Protein 3N52 (pdb70)

B-factor: mean 26.71, std 9.43, range [11.24, 70.21]

Nearest PDB structures (foldseek):
  3n52-assembly1_A  TM=1.015E+00  e=1.460E-13  Mus musculus
  3n52-assembly1_B  TM=9.671E-01  e=5.332E-11  Mus musculus
  6wzk-assembly1_F  TM=9.617E-01  e=4.990E-09  Macaca fascicularis
  1qnk-assembly1_B  TM=8.611E-01  e=1.553E-09  Homo sapiens
  1tvx-assembly1_D  TM=9.486E-01  e=4.827E-08  Homo sapiens

Foldseek 3Di:
DAAADPAPDADQEDDLVFFPDKDWADADRHYPHIWIWTQGPVRDIHTHDCPRPRNVVSVVCVVVVDD/DDPVVQAPPAPDADLEDDLVQFPDWDWACDDPHGPHIWIWTQGPVGDTHTHHVPRVNNVVSVVCVVCVPPD/DPAADPDPDAALADPLVFFPDWDWAQDDPRYRGIWIWTQGPVRDIGTHDPPRPNVVVSVVCVVVPDD/DPDLQQAADPAPDADLDDDLVQFPDKDWACADNHHPHIWIWTQGPVGDIGTHDPPRVVNVVSVVVVVVPD

Structure (mmCIF, N/CA/C/O backbone):
data_3N52
#
_entry.id   3N52
#
_cell.length_a   41.755
_cell.length_b   59.446
_cell.length_c   99.354
_cell.angle_alpha   90.00
_cell.angle_beta   90.00
_cell.angle_gamma   90.00
#
_symmetry.space_group_name_H-M   'P 21 21 21'
#
loop_
_entity.id
_entity.type
_entity.pdbx_description
1 polymer 'C-X-C motif chemokine 2'
2 water water
#
loop_
_atom_site.group_PDB
_atom_site.id
_atom_site.type_symbol
_atom_site.label_atom_id
_atom_site.label_alt_id
_atom_site.label_comp_id
_atom_site.label_asym_id
_atom_site.label_entity_id
_atom_site.label_seq_id
_atom_site.pdbx_PDB_ins_code
_atom_site.Cartn_x
_atom_site.Cartn_y
_atom_site.Cartn_z
_atom_site.occupancy
_atom_site.B_iso_or_equiv
_atom_site.auth_seq_id
_atom_site.auth_comp_id
_atom_site.auth_asym_id
_atom_site.auth_atom_id
_atom_site.pdbx_PDB_model_num
ATOM 1 N N . SER A 1 5 ? 36.118 -1.462 11.652 1.00 38.23 5 SER A N 1
ATOM 2 C CA . SER A 1 5 ? 34.875 -2.113 11.146 1.00 36.48 5 SER A CA 1
ATOM 3 C C . SER A 1 5 ? 35.116 -2.711 9.787 1.00 37.36 5 SER A C 1
ATOM 4 O O . SER A 1 5 ? 35.754 -2.054 8.933 1.00 37.34 5 SER A O 1
ATOM 7 N N . GLU A 1 6 ? 34.447 -3.838 9.529 1.00 35.73 6 GLU A N 1
ATOM 8 C CA . GLU A 1 6 ? 34.446 -4.368 8.192 1.00 36.03 6 GLU A CA 1
ATOM 9 C C . GLU A 1 6 ? 33.077 -4.915 7.750 1.00 34.06 6 GLU A C 1
ATOM 10 O O . GLU A 1 6 ? 32.484 -5.711 8.447 1.00 35.00 6 GLU A O 1
ATOM 16 N N . LEU A 1 7 ? 32.542 -4.431 6.626 1.00 33.09 7 LEU A N 1
ATOM 17 C CA . LEU A 1 7 ? 31.277 -5.043 6.066 1.00 30.15 7 LEU A CA 1
ATOM 18 C C . LEU A 1 7 ? 31.690 -6.005 5.009 1.00 27.55 7 LEU A C 1
ATOM 19 O O . LEU A 1 7 ? 32.834 -5.985 4.587 1.00 27.93 7 LEU A O 1
ATOM 24 N N . ARG A 1 8 ? 30.772 -6.895 4.621 1.00 24.27 8 ARG A N 1
ATOM 25 C CA . ARG A 1 8 ? 31.029 -7.895 3.623 1.00 23.54 8 ARG A CA 1
ATOM 26 C C . ARG A 1 8 ? 29.815 -8.006 2.713 1.00 22.20 8 ARG A C 1
ATOM 27 O O . ARG A 1 8 ? 28.840 -7.277 2.865 1.00 23.72 8 ARG A O 1
ATOM 35 N N . CYS A 1 9 ? 29.946 -8.806 1.674 1.00 21.51 9 CYS A N 1
ATOM 36 C CA . CYS A 1 9 ? 28.826 -9.134 0.772 1.00 22.44 9 CYS A CA 1
ATOM 37 C C . CYS A 1 9 ? 27.667 -9.688 1.578 1.00 23.59 9 CYS A C 1
ATOM 38 O O . CYS A 1 9 ? 27.886 -10.588 2.403 1.00 23.37 9 CYS A O 1
ATOM 41 N N . GLN A 1 10 ? 26.455 -9.135 1.398 1.00 20.16 10 GLN A N 1
ATOM 42 C CA . GLN A 1 10 ? 25.365 -9.649 2.203 1.00 22.99 10 GLN A CA 1
ATOM 43 C C . GLN A 1 10 ? 24.514 -10.749 1.606 1.00 21.52 10 GLN A C 1
ATOM 44 O O . GLN A 1 10 ? 23.567 -11.223 2.294 1.00 22.47 10 GLN A O 1
ATOM 50 N N . CYS A 1 11 ? 24.870 -11.153 0.381 1.00 19.64 11 CYS A N 1
ATOM 51 C CA . CYS A 1 11 ? 24.129 -12.198 -0.330 1.00 21.71 11 CYS A CA 1
ATOM 52 C C . CYS A 1 11 ? 24.891 -13.476 -0.093 1.00 22.25 11 CYS A C 1
ATOM 53 O O . CYS A 1 11 ? 26.085 -13.524 -0.367 1.00 23.53 11 CYS A O 1
ATOM 56 N N . LEU A 1 12 ? 24.248 -14.437 0.507 1.00 24.01 12 LEU A N 1
ATOM 57 C CA . LEU A 1 12 ? 24.814 -15.875 0.451 1.00 23.72 12 LEU A CA 1
ATOM 58 C C . LEU A 1 12 ? 24.576 -16.516 -0.934 1.00 24.13 12 LEU A C 1
ATOM 59 O O . LEU A 1 12 ? 25.473 -17.100 -1.619 1.00 25.05 12 LEU A O 1
ATOM 64 N N . LYS A 1 13 ? 23.349 -16.358 -1.392 1.00 24.23 13 LYS A N 1
ATOM 65 C CA . LYS A 1 13 ? 22.885 -16.975 -2.685 1.00 25.47 13 LYS A CA 1
ATOM 66 C C . LYS A 1 13 ? 22.206 -15.946 -3.508 1.00 24.50 13 LYS A C 1
ATOM 67 O O . LYS A 1 13 ? 21.570 -15.077 -2.941 1.00 26.24 13 LYS A O 1
ATOM 73 N N . THR A 1 14 ? 22.279 -16.085 -4.830 1.00 24.00 14 THR A N 1
ATOM 74 C CA . THR A 1 14 ? 21.506 -15.202 -5.722 1.00 24.85 14 THR A CA 1
ATOM 75 C C . THR A 1 14 ? 20.446 -16.056 -6.473 1.00 27.73 14 THR A C 1
ATOM 76 O O . THR A 1 14 ? 20.646 -17.245 -6.848 1.00 26.65 14 THR A O 1
ATOM 80 N N . LEU A 1 15 ? 19.277 -15.456 -6.565 1.00 24.68 15 LEU A N 1
ATOM 81 C CA . LEU A 1 15 ? 18.161 -16.119 -7.204 1.00 24.47 15 LEU A CA 1
ATOM 82 C C . LEU A 1 15 ? 18.025 -15.679 -8.645 1.00 23.36 15 LEU A C 1
ATOM 83 O O . LEU A 1 15 ? 18.416 -14.550 -9.015 1.00 21.14 15 LEU A O 1
ATOM 88 N N . PRO A 1 16 ? 17.453 -16.582 -9.496 1.00 24.16 16 PRO A N 1
ATOM 89 C CA . PRO A 1 16 ? 17.294 -16.291 -10.909 1.00 24.56 16 PRO A CA 1
ATOM 90 C C . PRO A 1 16 ? 16.091 -15.348 -11.229 1.00 24.97 16 PRO A C 1
ATOM 91 O O . PRO A 1 16 ? 16.036 -14.769 -12.337 1.00 26.67 16 PRO A O 1
ATOM 95 N N . ARG A 1 17 ? 15.101 -15.211 -10.362 1.00 23.93 17 ARG A N 1
ATOM 96 C CA . ARG A 1 17 ? 13.915 -14.315 -10.704 1.00 25.49 17 ARG A CA 1
ATOM 97 C C . ARG A 1 17 ? 13.183 -13.988 -9.424 1.00 23.18 17 ARG A C 1
ATOM 98 O O . ARG A 1 17 ? 13.397 -14.654 -8.435 1.00 23.15 17 ARG A O 1
ATOM 106 N N . VAL A 1 18 ? 12.250 -13.017 -9.485 1.00 23.13 18 VAL A N 1
ATOM 107 C CA . VAL A 1 18 ? 11.140 -12.968 -8.577 1.00 21.85 18 VAL A CA 1
ATOM 108 C C . VAL A 1 18 ? 9.914 -12.555 -9.434 1.00 22.64 18 VAL A C 1
ATOM 109 O O . VAL A 1 18 ? 10.086 -12.169 -10.547 1.00 24.76 18 VAL A O 1
ATOM 113 N N . ASP A 1 19 ? 8.705 -12.550 -8.897 1.00 24.39 19 ASP A N 1
ATOM 114 C CA . ASP A 1 19 ? 7.598 -12.090 -9.755 1.00 25.27 19 ASP A CA 1
ATOM 115 C C . ASP A 1 19 ? 7.667 -10.533 -9.778 1.00 24.02 19 ASP A C 1
ATOM 116 O O . ASP A 1 19 ? 7.670 -9.894 -8.725 1.00 19.62 19 ASP A O 1
ATOM 121 N N . PHE A 1 20 ? 7.644 -9.922 -10.971 1.00 23.21 20 PHE A N 1
ATOM 122 C CA . PHE A 1 20 ? 7.606 -8.485 -11.097 1.00 23.33 20 PHE A CA 1
ATOM 123 C C . PHE A 1 20 ? 6.645 -7.772 -10.204 1.00 22.46 20 PHE A C 1
ATOM 124 O O . PHE A 1 20 ? 6.989 -6.769 -9.564 1.00 21.45 20 PHE A O 1
ATOM 132 N N . LYS A 1 21 ? 5.429 -8.290 -10.128 1.00 23.23 21 LYS A N 1
ATOM 133 C CA . LYS A 1 21 ? 4.372 -7.607 -9.493 1.00 23.07 21 LYS A CA 1
ATOM 134 C C . LYS A 1 21 ? 4.539 -7.555 -7.958 1.00 22.36 21 LYS A C 1
ATOM 135 O O . LYS A 1 21 ? 3.928 -6.663 -7.335 1.00 22.57 21 LYS A O 1
ATOM 141 N N . ASN A 1 22 ? 5.344 -8.469 -7.408 1.00 20.88 22 ASN A N 1
ATOM 142 C CA . ASN A 1 22 ? 5.631 -8.578 -5.986 1.00 22.72 22 ASN A CA 1
ATOM 143 C C . ASN A 1 22 ? 6.780 -7.699 -5.454 1.00 20.03 22 ASN A C 1
ATOM 144 O O . ASN A 1 22 ? 7.087 -7.732 -4.248 1.00 19.89 22 ASN A O 1
ATOM 149 N N . ILE A 1 23 ? 7.382 -6.903 -6.345 1.00 19.74 23 ILE A N 1
ATOM 150 C CA . ILE A 1 23 ? 8.618 -6.180 -5.891 1.00 17.03 23 ILE A CA 1
ATOM 151 C C . ILE A 1 23 ? 8.098 -4.912 -5.269 1.00 18.69 23 ILE A C 1
ATOM 152 O O . ILE A 1 23 ? 7.329 -4.214 -5.895 1.00 17.59 23 ILE A O 1
ATOM 157 N N . GLN A 1 24 ? 8.459 -4.636 -4.019 1.00 16.48 24 GLN A N 1
ATOM 158 C CA . GLN A 1 24 ? 8.183 -3.267 -3.445 1.00 17.16 24 GLN A CA 1
ATOM 159 C C . GLN A 1 24 ? 9.337 -2.320 -3.759 1.00 19.10 24 GLN A C 1
ATOM 160 O O . GLN A 1 24 ? 9.074 -1.187 -4.156 1.00 18.56 24 GLN A O 1
ATOM 166 N N . SER A 1 25 ? 10.595 -2.800 -3.697 1.00 17.80 25 SER A N 1
ATOM 167 C CA . SER A 1 25 ? 11.749 -1.957 -4.120 1.00 18.30 25 SER A CA 1
ATOM 168 C C . SER A 1 25 ? 12.960 -2.875 -4.330 1.00 18.66 25 SER A C 1
ATOM 169 O O . SER A 1 25 ? 12.976 -4.075 -3.917 1.00 18.57 25 SER A O 1
ATOM 172 N N . LEU A 1 26 ? 13.987 -2.331 -4.952 1.00 15.76 26 LEU A N 1
ATOM 173 C CA . LEU A 1 26 ? 15.180 -3.065 -5.185 1.00 18.64 26 LEU A CA 1
ATOM 174 C C . LEU A 1 26 ? 16.339 -2.158 -4.844 1.00 20.07 26 LEU A C 1
ATOM 175 O O . LEU A 1 26 ? 16.266 -0.915 -5.049 1.00 19.57 26 LEU A O 1
ATOM 180 N N . SER A 1 27 ? 17.380 -2.720 -4.236 1.00 18.69 27 SER A N 1
ATOM 181 C CA . SER A 1 27 ? 18.566 -1.884 -4.119 1.00 20.61 27 SER A CA 1
ATOM 182 C C . SER A 1 27 ? 19.684 -2.520 -4.942 1.00 21.46 27 SER A C 1
ATOM 183 O O . SER A 1 27 ? 19.797 -3.768 -5.033 1.00 21.79 27 SER A O 1
ATOM 186 N N . VAL A 1 28 ? 20.456 -1.689 -5.640 1.00 18.04 28 VAL A N 1
ATOM 187 C CA . VAL A 1 28 ? 21.473 -2.221 -6.519 1.00 19.52 28 VAL A CA 1
ATOM 188 C C . VAL A 1 28 ? 22.779 -1.570 -6.073 1.00 19.86 28 VAL A C 1
ATOM 189 O O . VAL A 1 28 ? 22.864 -0.355 -6.052 1.00 19.91 28 VAL A O 1
ATOM 193 N N . THR A 1 29 ? 23.806 -2.328 -5.709 1.00 19.29 29 THR A N 1
ATOM 194 C CA . THR A 1 29 ? 24.977 -1.724 -5.105 1.00 18.37 29 THR A CA 1
ATOM 195 C C . THR A 1 29 ? 26.131 -2.197 -5.954 1.00 20.17 29 THR A C 1
ATOM 196 O O . THR A 1 29 ? 26.437 -3.399 -5.986 1.00 20.50 29 THR A O 1
ATOM 200 N N . PRO A 1 30 ? 26.869 -1.283 -6.568 1.00 23.01 30 PRO A N 1
ATOM 201 C CA . PRO A 1 30 ? 28.021 -1.823 -7.341 1.00 23.73 30 PRO A CA 1
ATOM 202 C C . PRO A 1 30 ? 29.196 -2.287 -6.406 1.00 24.41 30 PRO A C 1
ATOM 203 O O . PRO A 1 30 ? 29.144 -2.037 -5.210 1.00 24.93 30 PRO A O 1
ATOM 207 N N . PRO A 1 31 ? 30.264 -2.940 -6.947 1.00 25.86 31 PRO A N 1
ATOM 208 C CA . PRO A 1 31 ? 31.445 -3.360 -6.130 1.00 25.54 31 PRO A CA 1
ATOM 209 C C . PRO A 1 31 ? 32.081 -2.183 -5.386 1.00 27.27 31 PRO A C 1
ATOM 210 O O . PRO A 1 31 ? 32.011 -1.047 -5.836 1.00 26.88 31 PRO A O 1
ATOM 214 N N . GLY A 1 32 ? 32.583 -2.409 -4.175 1.00 27.54 32 GLY A N 1
ATOM 215 C CA . GLY A 1 32 ? 33.197 -1.297 -3.492 1.00 30.04 32 GLY A CA 1
ATOM 216 C C . GLY A 1 32 ? 34.036 -1.861 -2.382 1.00 33.09 32 GLY A C 1
ATOM 217 O O . GLY A 1 32 ? 34.354 -3.038 -2.436 1.00 32.70 32 GLY A O 1
ATOM 218 N N . PRO A 1 33 ? 34.413 -1.006 -1.376 1.00 35.06 33 PRO A N 1
ATOM 219 C CA . PRO A 1 33 ? 35.227 -1.516 -0.249 1.00 36.68 33 PRO A CA 1
ATOM 220 C C . PRO A 1 33 ? 34.580 -2.792 0.438 1.00 36.62 33 PRO A C 1
ATOM 221 O O . PRO A 1 33 ? 35.291 -3.753 0.697 1.00 39.53 33 PRO A O 1
ATOM 225 N N . HIS A 1 34 ? 33.253 -2.816 0.620 1.00 35.78 34 HIS A N 1
ATOM 226 C CA . HIS A 1 34 ? 32.516 -3.993 1.204 1.00 33.24 34 HIS A CA 1
ATOM 227 C C . HIS A 1 34 ? 32.474 -5.289 0.378 1.00 32.73 34 HIS A C 1
ATOM 228 O O . HIS A 1 34 ? 32.441 -6.389 0.973 1.00 31.22 34 HIS A O 1
ATOM 230 N N . CYS A 1 35 ? 32.356 -5.212 -0.956 1.00 27.94 35 CYS A N 1
ATOM 231 C CA . CYS A 1 35 ? 31.996 -6.438 -1.678 1.00 27.30 35 CYS A CA 1
ATOM 232 C C . CYS A 1 35 ? 32.495 -6.349 -3.096 1.00 28.48 35 CYS A C 1
ATOM 233 O O . CYS A 1 35 ? 32.267 -5.296 -3.735 1.00 26.95 35 CYS A O 1
ATOM 236 N N . ALA A 1 36 ? 33.124 -7.420 -3.613 1.00 26.13 36 ALA A N 1
ATOM 237 C CA . ALA A 1 36 ? 33.633 -7.378 -4.993 1.00 26.82 36 ALA A CA 1
ATOM 238 C C . ALA A 1 36 ? 32.558 -7.532 -6.094 1.00 26.76 36 ALA A C 1
ATOM 239 O O . ALA A 1 36 ? 32.844 -7.391 -7.282 1.00 25.86 36 ALA A O 1
ATOM 241 N N . GLN A 1 37 ? 31.331 -7.858 -5.694 1.00 24.87 37 GLN A N 1
ATOM 242 C CA . GLN A 1 37 ? 30.320 -8.202 -6.662 1.00 25.01 37 GLN A CA 1
ATOM 243 C C . GLN A 1 37 ? 29.279 -7.085 -6.560 1.00 22.96 37 GLN A C 1
ATOM 244 O O . GLN A 1 37 ? 29.077 -6.530 -5.439 1.00 21.16 37 GLN A O 1
ATOM 250 N N . THR A 1 38 ? 28.600 -6.823 -7.669 1.00 19.62 38 THR A N 1
ATOM 251 C CA . THR A 1 38 ? 27.321 -6.062 -7.635 1.00 19.13 38 THR A CA 1
ATOM 252 C C . THR A 1 38 ? 26.306 -6.892 -6.873 1.00 19.76 38 THR A C 1
ATOM 253 O O . THR A 1 38 ? 26.145 -8.101 -7.117 1.00 19.19 38 THR A O 1
ATOM 257 N N . GLU A 1 39 ? 25.626 -6.263 -5.916 1.00 17.29 39 GLU A N 1
ATOM 258 C CA . GLU A 1 39 ? 24.552 -7.013 -5.255 1.00 18.29 39 GLU A CA 1
ATOM 259 C C . GLU A 1 39 ? 23.223 -6.371 -5.518 1.00 18.67 39 GLU A C 1
ATOM 260 O O . GLU A 1 39 ? 23.084 -5.114 -5.436 1.00 17.22 39 GLU A O 1
ATOM 266 N N . VAL A 1 40 ? 22.239 -7.221 -5.800 1.00 17.74 40 VAL A N 1
ATOM 267 C CA . VAL A 1 40 ? 20.889 -6.688 -6.087 1.00 15.81 40 VAL A CA 1
ATOM 268 C C . VAL A 1 40 ? 19.903 -7.351 -5.056 1.00 16.53 40 VAL A C 1
ATOM 269 O O . VAL A 1 40 ? 19.786 -8.608 -4.987 1.00 16.53 40 VAL A O 1
ATOM 273 N N . ILE A 1 41 ? 19.312 -6.506 -4.210 1.00 15.53 41 ILE A N 1
ATOM 274 C CA . ILE A 1 41 ? 18.452 -7.047 -3.182 1.00 18.11 41 ILE A CA 1
ATOM 275 C C . ILE A 1 41 ? 17.029 -6.600 -3.380 1.00 19.23 41 ILE A C 1
ATOM 276 O O . ILE A 1 41 ? 16.786 -5.402 -3.364 1.00 20.14 41 ILE A O 1
ATOM 281 N N . ALA A 1 42 ? 16.102 -7.554 -3.600 1.00 17.49 42 ALA A N 1
ATOM 282 C CA . ALA A 1 42 ? 14.718 -7.233 -3.881 1.00 16.27 42 ALA A CA 1
ATOM 283 C C . ALA A 1 42 ? 13.972 -7.277 -2.528 1.00 19.11 42 ALA A C 1
ATOM 284 O O . ALA A 1 42 ? 14.081 -8.247 -1.806 1.00 19.08 42 ALA A O 1
ATOM 286 N N . THR A 1 43 ? 13.254 -6.211 -2.143 1.00 19.46 43 THR A N 1
ATOM 287 C CA . THR A 1 43 ? 12.362 -6.338 -0.983 1.00 18.81 43 THR A CA 1
ATOM 288 C C . THR A 1 43 ? 10.966 -6.538 -1.574 1.00 16.72 43 THR A C 1
ATOM 289 O O . THR A 1 43 ? 10.528 -5.797 -2.487 1.00 17.41 43 THR A O 1
ATOM 293 N N . LEU A 1 44 ? 10.316 -7.612 -1.156 1.00 18.02 44 LEU A N 1
ATOM 294 C CA . LEU A 1 44 ? 9.012 -7.942 -1.788 1.00 16.59 44 LEU A CA 1
ATOM 295 C C . LEU A 1 44 ? 7.931 -7.427 -0.939 1.00 18.51 44 LEU A C 1
ATOM 296 O O . LEU A 1 44 ? 8.211 -7.081 0.229 1.00 18.35 44 LEU A O 1
ATOM 301 N N . LYS A 1 45 ? 6.705 -7.395 -1.483 1.00 20.82 45 LYS A N 1
ATOM 302 C CA . LYS A 1 45 ? 5.520 -6.857 -0.761 1.00 23.29 45 LYS A CA 1
ATOM 303 C C . LYS A 1 45 ? 5.154 -7.586 0.542 1.00 23.58 45 LYS A C 1
ATOM 304 O O . LYS A 1 45 ? 4.465 -7.029 1.372 1.00 25.53 45 LYS A O 1
ATOM 310 N N . GLY A 1 46 ? 5.637 -8.779 0.764 1.00 24.59 46 GLY A N 1
ATOM 311 C CA . GLY A 1 46 ? 5.428 -9.365 2.061 1.00 22.97 46 GLY A CA 1
ATOM 312 C C . GLY A 1 46 ? 6.572 -9.120 3.028 1.00 24.20 46 GLY A C 1
ATOM 313 O O . GLY A 1 46 ? 6.742 -9.836 4.015 1.00 24.40 46 GLY A O 1
ATOM 314 N N . GLY A 1 47 ? 7.404 -8.148 2.734 1.00 21.79 47 GLY A N 1
ATOM 315 C CA . GLY A 1 47 ? 8.571 -7.975 3.594 1.00 23.33 47 GLY A CA 1
ATOM 316 C C . GLY A 1 47 ? 9.804 -8.810 3.301 1.00 23.51 47 GLY A C 1
ATOM 317 O O . GLY A 1 47 ? 10.821 -8.578 3.921 1.00 24.83 47 GLY A O 1
ATOM 318 N N . GLN A 1 48 ? 9.735 -9.791 2.401 1.00 23.18 48 GLN A N 1
ATOM 319 C CA . GLN A 1 48 ? 10.885 -10.723 2.186 1.00 22.64 48 GLN A CA 1
ATOM 320 C C . GLN A 1 48 ? 11.990 -9.923 1.586 1.00 22.66 48 GLN A C 1
ATOM 321 O O . GLN A 1 48 ? 11.759 -9.062 0.771 1.00 20.71 48 GLN A O 1
ATOM 327 N N . LYS A 1 49 ? 13.203 -10.260 1.939 1.00 21.51 49 LYS A N 1
ATOM 328 C CA . LYS A 1 49 ? 14.340 -9.741 1.173 1.00 23.44 49 LYS A CA 1
ATOM 329 C C . LYS A 1 49 ? 15.049 -10.876 0.450 1.00 24.04 49 LYS A C 1
ATOM 330 O O . LYS A 1 49 ? 15.358 -11.902 1.046 1.00 23.49 49 LYS A O 1
ATOM 336 N N . VAL A 1 50 ? 15.263 -10.715 -0.842 1.00 22.39 50 VAL A N 1
ATOM 337 C CA . VAL A 1 50 ? 15.814 -11.795 -1.685 1.00 24.02 50 VAL A CA 1
ATOM 338 C C . VAL A 1 50 ? 17.051 -11.226 -2.473 1.00 24.58 50 VAL A C 1
ATOM 339 O O . VAL A 1 50 ? 16.870 -10.191 -3.122 1.00 24.13 50 VAL A O 1
ATOM 343 N N . CYS A 1 51 ? 18.191 -11.908 -2.556 1.00 22.58 51 CYS A N 1
ATOM 344 C CA . CYS A 1 51 ? 19.284 -11.478 -3.467 1.00 20.98 51 CYS A CA 1
ATOM 345 C C . CYS A 1 51 ? 19.108 -12.033 -4.900 1.00 19.51 51 CYS A C 1
ATOM 346 O O . CYS A 1 51 ? 18.839 -13.180 -5.015 1.00 19.61 51 CYS A O 1
ATOM 349 N N . LEU A 1 52 ? 19.178 -11.161 -5.919 1.00 18.21 52 LEU A N 1
ATOM 350 C CA . LEU A 1 52 ? 18.955 -11.552 -7.309 1.00 18.42 52 LEU A CA 1
ATOM 351 C C . LEU A 1 52 ? 20.295 -11.601 -8.058 1.00 18.95 52 LEU A C 1
ATOM 352 O O . LEU A 1 52 ? 21.178 -10.777 -7.805 1.00 18.28 52 LEU A O 1
ATOM 357 N N . ASP A 1 53 ? 20.445 -12.486 -9.030 1.00 18.48 53 ASP A N 1
ATOM 358 C CA . ASP A 1 53 ? 21.633 -12.518 -9.794 1.00 19.04 53 ASP A CA 1
ATOM 359 C C . ASP A 1 53 ? 21.693 -11.405 -10.804 1.00 18.30 53 ASP A C 1
ATOM 360 O O . ASP A 1 53 ? 20.866 -11.365 -11.709 1.00 18.70 53 ASP A O 1
ATOM 365 N N . PRO A 1 54 ? 22.669 -10.471 -10.655 1.00 18.94 54 PRO A N 1
ATOM 366 C CA . PRO A 1 54 ? 22.534 -9.263 -11.445 1.00 19.20 54 PRO A CA 1
ATOM 367 C C . PRO A 1 54 ? 22.805 -9.551 -12.946 1.00 21.29 54 PRO A C 1
ATOM 368 O O . PRO A 1 54 ? 22.477 -8.709 -13.787 1.00 21.68 54 PRO A O 1
ATOM 372 N N . GLU A 1 55 ? 23.480 -10.675 -13.223 1.00 22.59 55 GLU A N 1
ATOM 373 C CA . GLU A 1 55 ? 23.830 -11.066 -14.605 1.00 24.50 55 GLU A CA 1
ATOM 374 C C . GLU A 1 55 ? 22.751 -11.886 -15.262 1.00 26.56 55 GLU A C 1
ATOM 375 O O . GLU A 1 55 ? 22.817 -12.108 -16.498 1.00 28.26 55 GLU A O 1
ATOM 381 N N . ALA A 1 56 ? 21.756 -12.338 -14.498 1.00 25.00 56 ALA A N 1
ATOM 382 C CA . ALA A 1 56 ? 20.679 -13.171 -15.115 1.00 25.29 56 ALA A CA 1
ATOM 383 C C . ALA A 1 56 ? 19.826 -12.325 -16.090 1.00 25.27 56 ALA A C 1
ATOM 384 O O . ALA A 1 56 ? 19.341 -11.245 -15.733 1.00 23.68 56 ALA A O 1
ATOM 386 N N . PRO A 1 57 ? 19.635 -12.811 -17.349 1.00 25.47 57 PRO A N 1
ATOM 387 C CA . PRO A 1 57 ? 18.858 -12.009 -18.267 1.00 24.57 57 PRO A CA 1
ATOM 388 C C . PRO A 1 57 ? 17.455 -11.726 -17.687 1.00 23.09 57 PRO A C 1
ATOM 389 O O . PRO A 1 57 ? 16.977 -10.631 -17.877 1.00 25.71 57 PRO A O 1
ATOM 393 N N . LEU A 1 58 ? 16.795 -12.685 -17.058 1.00 23.41 58 LEU A N 1
ATOM 394 C CA . LEU A 1 58 ? 15.443 -12.367 -16.481 1.00 24.55 58 LEU A CA 1
ATOM 395 C C . LEU A 1 58 ? 15.498 -11.262 -15.392 1.00 22.90 58 LEU A C 1
ATOM 396 O O . LEU A 1 58 ? 14.633 -10.389 -15.270 1.00 22.64 58 LEU A O 1
ATOM 401 N N . VAL A 1 59 ? 16.518 -11.309 -14.575 1.00 21.54 59 VAL A N 1
ATOM 402 C CA . VAL A 1 59 ? 16.637 -10.249 -13.542 1.00 18.50 59 VAL A CA 1
ATOM 403 C C . VAL A 1 59 ? 16.886 -8.909 -14.219 1.00 18.89 59 VAL A C 1
ATOM 404 O O . VAL A 1 59 ? 16.231 -7.931 -13.895 1.00 17.81 59 VAL A O 1
ATOM 408 N N . GLN A 1 60 ? 17.798 -8.827 -15.181 1.00 17.88 60 GLN A N 1
ATOM 409 C CA . GLN A 1 60 ? 17.956 -7.541 -15.910 1.00 21.07 60 GLN A CA 1
ATOM 410 C C . GLN A 1 60 ? 16.661 -7.072 -16.625 1.00 20.92 60 GLN A C 1
ATOM 411 O O . GLN A 1 60 ? 16.377 -5.865 -16.698 1.00 20.90 60 GLN A O 1
ATOM 417 N N . LYS A 1 61 ? 15.908 -8.023 -17.147 1.00 21.87 61 LYS A N 1
ATOM 418 C CA . LYS A 1 61 ? 14.634 -7.709 -17.790 1.00 22.12 61 LYS A CA 1
ATOM 419 C C . LYS A 1 61 ? 13.628 -7.146 -16.776 1.00 20.81 61 LYS A C 1
ATOM 420 O O . LYS A 1 61 ? 12.922 -6.165 -17.022 1.00 19.99 61 LYS A O 1
ATOM 426 N N . ILE A 1 62 ? 13.593 -7.750 -15.598 1.00 20.18 62 ILE A N 1
ATOM 427 C CA . ILE A 1 62 ? 12.668 -7.260 -14.567 1.00 20.30 62 ILE A CA 1
ATOM 428 C C . ILE A 1 62 ? 12.983 -5.800 -14.207 1.00 18.91 62 ILE A C 1
ATOM 429 O O . ILE A 1 62 ? 12.058 -4.936 -14.000 1.00 16.65 62 ILE A O 1
ATOM 434 N N . ILE A 1 63 ? 14.274 -5.544 -14.004 1.00 18.83 63 ILE A N 1
ATOM 435 C CA . ILE A 1 63 ? 14.761 -4.250 -13.682 1.00 18.47 63 ILE A CA 1
ATOM 436 C C . ILE A 1 63 ? 14.351 -3.250 -14.736 1.00 17.32 63 ILE A C 1
ATOM 437 O O . ILE A 1 63 ? 13.862 -2.155 -14.423 1.00 16.01 63 ILE A O 1
ATOM 442 N N . GLN A 1 64 ? 14.539 -3.646 -15.991 1.00 17.13 64 GLN A N 1
ATOM 443 C CA . GLN A 1 64 ? 14.136 -2.780 -17.084 1.00 19.47 64 GLN A CA 1
ATOM 444 C C . GLN A 1 64 ? 12.589 -2.493 -17.083 1.00 15.25 64 GLN A C 1
ATOM 445 O O . GLN A 1 64 ? 12.175 -1.397 -17.360 1.00 17.75 64 GLN A O 1
ATOM 451 N N . LYS A 1 65 ? 11.816 -3.485 -16.764 1.00 19.02 65 LYS A N 1
ATOM 452 C CA . LYS A 1 65 ? 10.349 -3.351 -16.765 1.00 18.80 65 LYS A CA 1
ATOM 453 C C . LYS A 1 65 ? 9.974 -2.350 -15.630 1.00 19.82 65 LYS A C 1
ATOM 454 O O . LYS A 1 65 ? 9.149 -1.482 -15.813 1.00 17.95 65 LYS A O 1
ATOM 460 N N . ILE A 1 66 ? 10.637 -2.477 -14.483 1.00 19.54 66 ILE A N 1
ATOM 461 C CA . ILE A 1 66 ? 10.513 -1.410 -13.449 1.00 19.58 66 ILE A CA 1
ATOM 462 C C . ILE A 1 66 ? 10.900 -0.020 -13.896 1.00 19.09 66 ILE A C 1
ATOM 463 O O . ILE A 1 66 ? 10.114 0.930 -13.730 1.00 20.41 66 ILE A O 1
ATOM 468 N N . LEU A 1 67 ? 12.104 0.148 -14.485 1.00 18.83 67 LEU A N 1
ATOM 469 C CA . LEU A 1 67 ? 12.541 1.479 -14.945 1.00 17.31 67 LEU A CA 1
ATOM 470 C C . LEU A 1 67 ? 11.525 2.074 -15.917 1.00 19.11 67 LEU A C 1
ATOM 471 O O . LEU A 1 67 ? 11.308 3.308 -15.939 1.00 19.09 67 LEU A O 1
ATOM 476 N N . ASN A 1 68 ? 10.929 1.210 -16.720 1.00 18.24 68 ASN A N 1
ATOM 477 C CA . ASN A 1 68 ? 9.970 1.672 -17.752 1.00 18.99 68 ASN A CA 1
ATOM 478 C C . ASN A 1 68 ? 8.475 1.777 -17.315 1.00 20.13 68 ASN A C 1
ATOM 479 O O . ASN A 1 68 ? 7.598 2.172 -18.149 1.00 22.67 68 ASN A O 1
ATOM 484 N N . LYS A 1 69 ? 8.162 1.485 -16.070 1.00 20.93 69 LYS A N 1
ATOM 485 C CA . LYS A 1 69 ? 6.776 1.213 -15.625 1.00 23.93 69 LYS A CA 1
ATOM 486 C C . LYS A 1 69 ? 5.986 2.521 -15.389 1.00 26.23 69 LYS A C 1
ATOM 487 O O . LYS A 1 69 ? 4.766 2.484 -15.266 1.00 23.85 69 LYS A O 1
ATOM 493 N N . GLY A 1 70 ? 6.687 3.652 -15.349 1.00 28.02 70 GLY A N 1
ATOM 494 C CA . GLY A 1 70 ? 6.072 4.892 -14.915 1.00 30.48 70 GLY A CA 1
ATOM 495 C C . GLY A 1 70 ? 5.161 5.375 -16.014 1.00 33.03 70 GLY A C 1
ATOM 496 O O . GLY A 1 70 ? 5.329 5.004 -17.214 1.00 30.12 70 GLY A O 1
ATOM 497 N N . LYS A 1 71 ? 4.166 6.176 -15.603 1.00 35.38 71 LYS A N 1
ATOM 498 C CA . LYS A 1 71 ? 3.250 6.796 -16.593 1.00 37.67 71 LYS A CA 1
ATOM 499 C C . LYS A 1 71 ? 3.479 8.321 -16.541 1.00 39.12 71 LYS A C 1
ATOM 500 O O . LYS A 1 71 ? 4.341 8.806 -15.743 1.00 40.80 71 LYS A O 1
ATOM 502 N N . VAL B 1 2 ? 1.737 5.359 6.654 1.00 43.62 2 VAL B N 1
ATOM 503 C CA . VAL B 1 2 ? 2.436 5.921 7.840 1.00 43.18 2 VAL B CA 1
ATOM 504 C C . VAL B 1 2 ? 3.665 6.801 7.458 1.00 42.85 2 VAL B C 1
ATOM 505 O O . VAL B 1 2 ? 3.600 8.027 7.600 1.00 44.77 2 VAL B O 1
ATOM 507 N N . VAL B 1 3 ? 4.745 6.205 6.950 1.00 41.34 3 VAL B N 1
ATOM 508 C CA . VAL B 1 3 ? 5.976 6.964 6.634 1.00 40.50 3 VAL B CA 1
ATOM 509 C C . VAL B 1 3 ? 5.881 7.879 5.362 1.00 38.52 3 VAL B C 1
ATOM 510 O O . VAL B 1 3 ? 5.185 7.547 4.360 1.00 37.66 3 VAL B O 1
ATOM 514 N N . ALA B 1 4 ? 6.661 8.972 5.373 1.00 37.02 4 ALA B N 1
ATOM 515 C CA . ALA B 1 4 ? 6.675 9.954 4.278 1.00 35.93 4 ALA B CA 1
ATOM 516 C C . ALA B 1 4 ? 6.944 9.336 2.911 1.00 37.50 4 ALA B C 1
ATOM 517 O O . ALA B 1 4 ? 6.341 9.753 1.917 1.00 36.65 4 ALA B O 1
ATOM 519 N N . SER B 1 5 ? 7.855 8.350 2.848 1.00 35.78 5 SER B N 1
ATOM 520 C CA . SER B 1 5 ? 8.261 7.792 1.549 1.00 37.78 5 SER B CA 1
ATOM 521 C C . SER B 1 5 ? 7.173 6.945 0.908 1.00 38.23 5 SER B C 1
ATOM 522 O O . SER B 1 5 ? 7.218 6.699 -0.278 1.00 38.18 5 SER B O 1
ATOM 525 N N . GLU B 1 6 ? 6.192 6.490 1.682 1.00 37.93 6 GLU B N 1
ATOM 526 C CA . GLU B 1 6 ? 5.090 5.745 1.098 1.00 38.76 6 GLU B CA 1
ATOM 527 C C . GLU B 1 6 ? 3.841 6.624 0.903 1.00 38.51 6 GLU B C 1
ATOM 528 O O . GLU B 1 6 ? 2.735 6.142 0.489 1.00 38.91 6 GLU B O 1
ATOM 534 N N . LEU B 1 7 ? 3.995 7.924 1.164 1.00 35.79 7 LEU B N 1
ATOM 535 C CA . LEU B 1 7 ? 2.831 8.820 1.049 1.00 34.11 7 LEU B CA 1
ATOM 536 C C . LEU B 1 7 ? 2.973 9.829 -0.077 1.00 33.70 7 LEU B C 1
ATOM 537 O O . LEU B 1 7 ? 1.979 10.524 -0.408 1.00 32.31 7 LEU B O 1
ATOM 542 N N . ARG B 1 8 ? 4.211 9.942 -0.608 1.00 29.04 8 ARG B N 1
ATOM 543 C CA . ARG B 1 8 ? 4.493 10.832 -1.680 1.00 29.24 8 ARG B CA 1
ATOM 544 C C . ARG B 1 8 ? 5.813 10.308 -2.360 1.00 29.42 8 ARG B C 1
ATOM 545 O O . ARG B 1 8 ? 6.594 9.509 -1.750 1.00 27.88 8 ARG B O 1
ATOM 553 N N . CYS B 1 9 ? 6.028 10.736 -3.599 1.00 28.12 9 CYS B N 1
ATOM 554 C CA . CYS B 1 9 ? 7.316 10.573 -4.251 1.00 27.95 9 CYS B CA 1
ATOM 555 C C . CYS B 1 9 ? 8.436 11.088 -3.307 1.00 28.38 9 CYS B C 1
ATOM 556 O O . CYS B 1 9 ? 8.191 11.950 -2.435 1.00 25.57 9 CYS B O 1
ATOM 559 N N . GLN B 1 10 ? 9.639 10.534 -3.421 1.00 25.44 10 GLN B N 1
ATOM 560 C CA . GLN B 1 10 ? 10.748 10.935 -2.547 1.00 24.61 10 GLN B CA 1
ATOM 561 C C . GLN B 1 10 ? 11.594 12.007 -3.302 1.00 23.31 10 GLN B C 1
ATOM 562 O O . GLN B 1 10 ? 12.359 12.849 -2.653 1.00 21.48 10 GLN B O 1
ATOM 568 N N . CYS B 1 11 ? 11.442 12.058 -4.631 1.00 22.05 11 CYS B N 1
ATOM 569 C CA . CYS B 1 11 ? 12.226 12.950 -5.512 1.00 21.24 11 CYS B CA 1
ATOM 570 C C . CYS B 1 11 ? 11.707 14.372 -5.711 1.00 24.79 11 CYS B C 1
ATOM 571 O O . CYS B 1 11 ? 10.576 14.533 -6.083 1.00 26.11 11 CYS B O 1
ATOM 574 N N . LEU B 1 12 ? 12.523 15.396 -5.490 1.00 24.22 12 LEU B N 1
ATOM 575 C CA . LEU B 1 12 ? 12.090 16.775 -5.818 1.00 24.97 12 LEU B CA 1
ATOM 576 C C . LEU B 1 12 ? 12.373 17.140 -7.263 1.00 24.77 12 LEU B C 1
ATOM 577 O O . LEU B 1 12 ? 11.791 18.116 -7.802 1.00 25.98 12 LEU B O 1
ATOM 582 N N . LYS B 1 13 ? 13.230 16.347 -7.929 1.00 21.89 13 LYS B N 1
ATOM 583 C CA . LYS B 1 13 ? 13.439 16.477 -9.361 1.00 22.39 13 LYS B CA 1
ATOM 584 C C . LYS B 1 13 ? 14.335 15.333 -9.785 1.00 23.10 13 LYS B C 1
ATOM 585 O O . LYS B 1 13 ? 14.847 14.577 -8.898 1.00 20.35 13 LYS B O 1
ATOM 591 N N . THR B 1 14 ? 14.510 15.159 -11.081 1.00 19.80 14 THR B N 1
ATOM 592 C CA . THR B 1 14 ? 15.410 14.047 -11.535 1.00 21.61 14 THR B CA 1
ATOM 593 C C . THR B 1 14 ? 16.587 14.601 -12.329 1.00 21.59 14 THR B C 1
ATOM 594 O O . THR B 1 14 ? 16.537 15.700 -12.855 1.00 21.81 14 THR B O 1
ATOM 598 N N . LEU B 1 15 ? 17.686 13.868 -12.303 1.00 18.35 15 LEU B N 1
ATOM 599 C CA . LEU B 1 15 ? 18.801 14.153 -13.200 1.00 19.30 15 LEU B CA 1
ATOM 600 C C . LEU B 1 15 ? 18.860 13.186 -14.421 1.00 18.16 15 LEU B C 1
ATOM 601 O O . LEU B 1 15 ? 18.635 11.978 -14.281 1.00 18.87 15 LEU B O 1
ATOM 606 N N . PRO B 1 16 ? 19.341 13.715 -15.563 1.00 19.62 16 PRO B N 1
ATOM 607 C CA . PRO B 1 16 ? 19.535 12.984 -16.836 1.00 21.98 16 PRO B CA 1
ATOM 608 C C . PRO B 1 16 ? 20.711 12.031 -16.874 1.00 21.90 16 PRO B C 1
ATOM 609 O O . PRO B 1 16 ? 20.710 11.086 -17.693 1.00 21.18 16 PRO B O 1
ATOM 613 N N . ARG B 1 17 ? 21.696 12.296 -16.020 1.00 22.57 17 ARG B N 1
ATOM 614 C CA . ARG B 1 17 ? 22.789 11.331 -15.783 1.00 26.14 17 ARG B CA 1
ATOM 615 C C . ARG B 1 17 ? 23.599 11.638 -14.528 1.00 24.05 17 ARG B C 1
ATOM 616 O O . ARG B 1 17 ? 23.337 12.622 -13.827 1.00 24.54 17 ARG B O 1
ATOM 624 N N . VAL B 1 18 ? 24.618 10.829 -14.240 1.00 23.92 18 VAL B N 1
ATOM 625 C CA . VAL B 1 18 ? 25.528 11.149 -13.129 1.00 24.09 18 VAL B CA 1
ATOM 626 C C . VAL B 1 18 ? 26.805 10.409 -13.535 1.00 22.53 18 VAL B C 1
ATOM 627 O O . VAL B 1 18 ? 26.734 9.493 -14.370 1.00 20.35 18 VAL B O 1
ATOM 631 N N . ASP B 1 19 ? 27.930 10.804 -12.986 1.00 21.47 19 ASP B N 1
ATOM 632 C CA . ASP B 1 19 ? 29.165 10.040 -13.154 1.00 20.94 19 ASP B CA 1
ATOM 633 C C . ASP B 1 19 ? 28.963 8.667 -12.500 1.00 20.54 19 ASP B C 1
ATOM 634 O O . ASP B 1 19 ? 28.741 8.594 -11.301 1.00 19.55 19 ASP B O 1
ATOM 639 N N . PHE B 1 20 ? 29.024 7.543 -13.239 1.00 21.51 20 PHE B N 1
ATOM 640 C CA . PHE B 1 20 ? 28.634 6.315 -12.494 1.00 23.62 20 PHE B CA 1
ATOM 641 C C . PHE B 1 20 ? 29.548 5.878 -11.415 1.00 20.25 20 PHE B C 1
ATOM 642 O O . PHE B 1 20 ? 29.110 5.257 -10.448 1.00 18.38 20 PHE B O 1
ATOM 650 N N . LYS B 1 21 ? 30.843 6.146 -11.554 1.00 18.52 21 LYS B N 1
ATOM 651 C CA . LYS B 1 21 ? 31.749 5.817 -10.435 1.00 17.86 21 LYS B CA 1
ATOM 652 C C . LYS B 1 21 ? 31.467 6.567 -9.158 1.00 17.99 21 LYS B C 1
ATOM 653 O O . LYS B 1 21 ? 31.825 6.068 -8.097 1.00 19.38 21 LYS B O 1
ATOM 659 N N . ASN B 1 22 ? 30.821 7.736 -9.237 1.00 16.69 22 ASN B N 1
ATOM 660 C CA . ASN B 1 22 ? 30.281 8.415 -8.010 1.00 18.42 22 ASN B CA 1
ATOM 661 C C . ASN B 1 22 ? 29.209 7.642 -7.202 1.00 17.76 22 ASN B C 1
ATOM 662 O O . ASN B 1 22 ? 28.920 8.019 -6.022 1.00 17.25 22 ASN B O 1
ATOM 667 N N . ILE B 1 23 ? 28.540 6.707 -7.868 1.00 17.25 23 ILE B N 1
ATOM 668 C CA . ILE B 1 23 ? 27.392 6.015 -7.224 1.00 16.12 23 ILE B CA 1
ATOM 669 C C . ILE B 1 23 ? 27.869 4.943 -6.205 1.00 17.96 23 ILE B C 1
ATOM 670 O O . ILE B 1 23 ? 28.668 4.025 -6.528 1.00 17.64 23 ILE B O 1
ATOM 675 N N . GLN B 1 24 ? 27.429 5.102 -4.970 1.00 15.92 24 GLN B N 1
ATOM 676 C CA . GLN B 1 24 ? 27.662 4.087 -3.882 1.00 17.51 24 GLN B CA 1
ATOM 677 C C . GLN B 1 24 ? 26.539 3.032 -3.943 1.00 17.97 24 GLN B C 1
ATOM 678 O O . GLN B 1 24 ? 26.824 1.862 -3.769 1.00 16.36 24 GLN B O 1
ATOM 684 N N . SER B 1 25 ? 25.268 3.461 -4.130 1.00 17.05 25 SER B N 1
ATOM 685 C CA . SER B 1 25 ? 24.182 2.456 -4.316 1.00 17.55 25 SER B CA 1
ATOM 686 C C . SER B 1 25 ? 22.986 3.177 -4.928 1.00 17.85 25 SER B C 1
ATOM 687 O O . SER B 1 25 ? 22.970 4.417 -4.934 1.00 15.97 25 SER B O 1
ATOM 690 N N . LEU B 1 26 ? 21.977 2.382 -5.334 1.00 15.06 26 LEU B N 1
ATOM 691 C CA . LEU B 1 26 ? 20.766 2.881 -5.971 1.00 16.50 26 LEU B CA 1
ATOM 692 C C . LEU B 1 26 ? 19.632 2.122 -5.275 1.00 17.78 26 LEU B C 1
ATOM 693 O O . LEU B 1 26 ? 19.789 0.932 -4.962 1.00 17.81 26 LEU B O 1
ATOM 698 N N . SER B 1 27 ? 18.514 2.790 -5.064 1.00 16.95 27 SER B N 1
ATOM 699 C CA . SER B 1 27 ? 17.275 2.090 -4.797 1.00 19.22 27 SER B CA 1
ATOM 700 C C . SER B 1 27 ? 16.299 2.414 -5.887 1.00 19.66 27 SER B C 1
ATOM 701 O O . SER B 1 27 ? 16.297 3.548 -6.461 1.00 22.01 27 SER B O 1
ATOM 704 N N . VAL B 1 28 ? 15.569 1.401 -6.296 1.00 17.84 28 VAL B N 1
ATOM 705 C CA . VAL B 1 28 ? 14.653 1.543 -7.423 1.00 19.01 28 VAL B CA 1
ATOM 706 C C . VAL B 1 28 ? 13.259 1.160 -6.939 1.00 19.87 28 VAL B C 1
ATOM 707 O O . VAL B 1 28 ? 13.081 0.006 -6.495 1.00 18.86 28 VAL B O 1
ATOM 711 N N . THR B 1 29 ? 12.262 2.073 -7.063 1.00 18.59 29 THR B N 1
ATOM 712 C CA . THR B 1 29 ? 10.948 1.817 -6.487 1.00 18.95 29 THR B CA 1
ATOM 713 C C . THR B 1 29 ? 9.934 1.973 -7.625 1.00 20.70 29 THR B C 1
ATOM 714 O O . THR B 1 29 ? 9.929 3.003 -8.301 1.00 19.78 29 THR B O 1
ATOM 718 N N . PRO B 1 30 ? 9.131 0.922 -7.916 1.00 20.74 30 PRO B N 1
ATOM 719 C CA . PRO B 1 30 ? 8.190 1.111 -9.051 1.00 22.20 30 PRO B CA 1
ATOM 720 C C . PRO B 1 30 ? 7.034 2.013 -8.621 1.00 23.15 30 PRO B C 1
ATOM 721 O O . PRO B 1 30 ? 6.936 2.305 -7.412 1.00 23.20 30 PRO B O 1
ATOM 725 N N . PRO B 1 31 ? 6.227 2.532 -9.567 1.00 23.05 31 PRO B N 1
ATOM 726 C CA . PRO B 1 31 ? 5.141 3.413 -9.073 1.00 24.21 31 PRO B CA 1
ATOM 727 C C . PRO B 1 31 ? 4.100 2.722 -8.204 1.00 25.45 31 PRO B C 1
ATOM 728 O O . PRO B 1 31 ? 4.059 1.532 -8.102 1.00 23.65 31 PRO B O 1
ATOM 732 N N . GLY B 1 32 ? 3.327 3.504 -7.497 1.00 28.71 32 GLY B N 1
ATOM 733 C CA . GLY B 1 32 ? 2.284 2.921 -6.651 1.00 32.47 32 GLY B CA 1
ATOM 734 C C . GLY B 1 32 ? 1.302 4.020 -6.294 1.00 35.07 32 GLY B C 1
ATOM 735 O O . GLY B 1 32 ? 1.259 5.036 -6.989 1.00 35.68 32 GLY B O 1
ATOM 736 N N . PRO B 1 33 ? 0.450 3.780 -5.270 1.00 37.57 33 PRO B N 1
ATOM 737 C CA . PRO B 1 33 ? -0.634 4.728 -4.916 1.00 39.93 33 PRO B CA 1
ATOM 738 C C . PRO B 1 33 ? -0.131 6.176 -4.755 1.00 41.32 33 PRO B C 1
ATOM 739 O O . PRO B 1 33 ? -0.739 7.122 -5.282 1.00 43.65 33 PRO B O 1
ATOM 743 N N . HIS B 1 34 ? 0.960 6.296 -4.016 1.00 42.31 34 HIS B N 1
ATOM 744 C CA . HIS B 1 34 ? 1.660 7.541 -3.642 1.00 43.31 34 HIS B CA 1
ATOM 745 C C . HIS B 1 34 ? 2.473 8.257 -4.792 1.00 41.55 34 HIS B C 1
ATOM 746 O O . HIS B 1 34 ? 2.745 9.468 -4.712 1.00 39.12 34 HIS B O 1
ATOM 753 N N . CYS B 1 35 ? 2.877 7.511 -5.833 1.00 38.48 35 CYS B N 1
ATOM 754 C CA . CYS B 1 35 ? 3.814 8.056 -6.812 1.00 34.20 35 CYS B CA 1
ATOM 755 C C . CYS B 1 35 ? 3.596 7.444 -8.201 1.00 32.16 35 CYS B C 1
ATOM 756 O O . CYS B 1 35 ? 3.708 6.267 -8.362 1.00 31.69 35 CYS B O 1
ATOM 759 N N . ALA B 1 36 ? 3.284 8.285 -9.163 1.00 31.58 36 ALA B N 1
ATOM 760 C CA . ALA B 1 36 ? 3.070 7.926 -10.553 1.00 30.91 36 ALA B CA 1
ATOM 761 C C . ALA B 1 36 ? 4.319 7.421 -11.285 1.00 28.61 36 ALA B C 1
ATOM 762 O O . ALA B 1 36 ? 4.240 6.648 -12.270 1.00 29.13 36 ALA B O 1
ATOM 764 N N . GLN B 1 37 ? 5.463 7.817 -10.774 1.00 26.16 37 GLN B N 1
ATOM 765 C CA . GLN B 1 37 ? 6.745 7.522 -11.460 1.00 23.48 37 GLN B CA 1
ATOM 766 C C . GLN B 1 37 ? 7.544 6.429 -10.761 1.00 20.85 37 GLN B C 1
ATOM 767 O O . GLN B 1 37 ? 7.471 6.281 -9.523 1.00 19.10 37 GLN B O 1
ATOM 773 N N . THR B 1 38 ? 8.304 5.651 -11.560 1.00 17.11 38 THR B N 1
ATOM 774 C CA . THR B 1 38 ? 9.432 4.891 -10.892 1.00 18.55 38 THR B CA 1
ATOM 775 C C . THR B 1 38 ? 10.443 5.865 -10.295 1.00 16.65 38 THR B C 1
ATOM 776 O O . THR B 1 38 ? 10.801 6.862 -10.960 1.00 16.91 38 THR B O 1
ATOM 780 N N . GLU B 1 39 ? 10.977 5.563 -9.106 1.00 16.32 39 GLU B N 1
ATOM 781 C CA . GLU B 1 39 ? 12.036 6.437 -8.585 1.00 16.01 39 GLU B CA 1
ATOM 782 C C . GLU B 1 39 ? 13.316 5.700 -8.471 1.00 14.50 39 GLU B C 1
ATOM 783 O O . GLU B 1 39 ? 13.318 4.577 -7.944 1.00 15.76 39 GLU B O 1
ATOM 789 N N . VAL B 1 40 ? 14.363 6.350 -8.957 1.00 15.56 40 VAL B N 1
ATOM 790 C CA . VAL B 1 40 ? 15.749 5.758 -8.865 1.00 14.31 40 VAL B CA 1
ATOM 791 C C . VAL B 1 40 ? 16.536 6.728 -8.015 1.00 17.58 40 VAL B C 1
ATOM 792 O O . VAL B 1 40 ? 16.888 7.848 -8.493 1.00 18.23 40 VAL B O 1
ATOM 796 N N . ILE B 1 41 ? 16.798 6.340 -6.769 1.00 14.53 41 ILE B N 1
ATOM 797 C CA . ILE B 1 41 ? 17.548 7.211 -5.851 1.00 16.54 41 ILE B CA 1
ATOM 798 C C . ILE B 1 41 ? 18.960 6.691 -5.797 1.00 15.58 41 ILE B C 1
ATOM 799 O O . ILE B 1 41 ? 19.167 5.611 -5.288 1.00 17.38 41 ILE B O 1
ATOM 804 N N . ALA B 1 42 ? 19.920 7.475 -6.257 1.00 15.49 42 ALA B N 1
ATOM 805 C CA . ALA B 1 42 ? 21.357 7.113 -6.175 1.00 15.23 42 ALA B CA 1
ATOM 806 C C . ALA B 1 42 ? 21.960 7.832 -4.961 1.00 15.59 42 ALA B C 1
ATOM 807 O O . ALA B 1 42 ? 21.740 9.045 -4.764 1.00 15.16 42 ALA B O 1
ATOM 809 N N . THR B 1 43 ? 22.582 7.054 -4.069 1.00 14.65 43 THR B N 1
ATOM 810 C CA . THR B 1 43 ? 23.323 7.631 -3.028 1.00 13.82 43 THR B CA 1
ATOM 811 C C . THR B 1 43 ? 24.728 7.754 -3.575 1.00 12.80 43 THR B C 1
ATOM 812 O O . THR B 1 43 ? 25.401 6.748 -3.935 1.00 13.65 43 THR B O 1
ATOM 816 N N . LEU B 1 44 ? 25.260 8.977 -3.557 1.00 14.18 44 LEU B N 1
ATOM 817 C CA . LEU B 1 44 ? 26.592 9.208 -4.148 1.00 16.12 44 LEU B CA 1
ATOM 818 C C . LEU B 1 44 ? 27.601 9.144 -3.000 1.00 16.17 44 LEU B C 1
ATOM 819 O O . LEU B 1 44 ? 27.210 9.241 -1.826 1.00 16.26 44 LEU B O 1
ATOM 824 N N . LYS B 1 45 ? 28.870 8.891 -3.332 1.00 16.46 45 LYS B N 1
ATOM 825 C CA . LYS B 1 45 ? 29.971 9.003 -2.359 1.00 17.15 45 LYS B CA 1
ATOM 826 C C . LYS B 1 45 ? 29.889 10.368 -1.705 1.00 17.00 45 LYS B C 1
ATOM 827 O O . LYS B 1 45 ? 29.597 11.371 -2.356 1.00 14.48 45 LYS B O 1
ATOM 833 N N . GLY B 1 46 ? 30.111 10.378 -0.395 1.00 16.55 46 GLY B N 1
ATOM 834 C CA . GLY B 1 46 ? 29.877 11.563 0.450 1.00 16.80 46 GLY B CA 1
ATOM 835 C C . GLY B 1 46 ? 28.485 11.648 1.056 1.00 17.31 46 GLY B C 1
ATOM 836 O O . GLY B 1 46 ? 28.197 12.499 1.927 1.00 17.59 46 GLY B O 1
ATOM 837 N N . GLY B 1 47 ? 27.588 10.766 0.571 1.00 16.40 47 GLY B N 1
ATOM 838 C CA . GLY B 1 47 ? 26.248 10.617 1.162 1.00 14.00 47 GLY B CA 1
ATOM 839 C C . GLY B 1 47 ? 25.075 11.307 0.518 1.00 15.09 47 GLY B C 1
ATOM 840 O O . GLY B 1 47 ? 23.978 11.013 0.874 1.00 16.60 47 GLY B O 1
ATOM 841 N N . GLN B 1 48 ? 25.258 12.271 -0.426 1.00 15.62 48 GLN B N 1
ATOM 842 C CA . GLN B 1 48 ? 24.062 12.924 -1.059 1.00 16.02 48 GLN B CA 1
ATOM 843 C C . GLN B 1 48 ? 23.214 11.962 -1.861 1.00 14.56 48 GLN B C 1
ATOM 844 O O . GLN B 1 48 ? 23.744 11.161 -2.632 1.00 14.79 48 GLN B O 1
ATOM 850 N N . LYS B 1 49 ? 21.895 11.955 -1.652 1.00 16.12 49 LYS B N 1
ATOM 851 C CA . LYS B 1 49 ? 20.983 11.180 -2.497 1.00 16.06 49 LYS B CA 1
ATOM 852 C C . LYS B 1 49 ? 20.460 12.097 -3.604 1.00 15.91 49 LYS B C 1
ATOM 853 O O . LYS B 1 49 ? 20.032 13.255 -3.311 1.00 14.90 49 LYS B O 1
ATOM 859 N N . VAL B 1 50 ? 20.437 11.596 -4.821 1.00 14.72 50 VAL B N 1
ATOM 860 C CA . VAL B 1 50 ? 19.964 12.358 -5.997 1.00 15.51 50 VAL B CA 1
ATOM 861 C C . VAL B 1 50 ? 19.037 11.386 -6.747 1.00 17.65 50 VAL B C 1
ATOM 862 O O . VAL B 1 50 ? 19.286 10.176 -6.684 1.00 17.35 50 VAL B O 1
ATOM 866 N N . CYS B 1 51 ? 17.962 11.876 -7.399 1.00 14.44 51 CYS B N 1
ATOM 867 C CA . CYS B 1 51 ? 17.200 10.918 -8.229 1.00 14.95 51 CYS B CA 1
ATOM 868 C C . CYS B 1 51 ? 17.639 11.025 -9.707 1.00 15.30 51 CYS B C 1
ATOM 869 O O . CYS B 1 51 ? 17.878 12.111 -10.227 1.00 14.13 51 CYS B O 1
ATOM 872 N N . LEU B 1 52 ? 17.565 9.880 -10.382 1.00 15.31 52 LEU B N 1
ATOM 873 C CA . LEU B 1 52 ? 17.914 9.755 -11.803 1.00 16.08 52 LEU B CA 1
ATOM 874 C C . LEU B 1 52 ? 16.649 9.503 -12.541 1.00 16.65 52 LEU B C 1
ATOM 875 O O . LEU B 1 52 ? 15.800 8.705 -12.110 1.00 16.43 52 LEU B O 1
ATOM 880 N N . ASP B 1 53 ? 16.518 10.127 -13.706 1.00 17.24 53 ASP B N 1
ATOM 881 C CA . ASP B 1 53 ? 15.342 9.876 -14.533 1.00 17.37 53 ASP B CA 1
ATOM 882 C C . ASP B 1 53 ? 15.349 8.445 -15.029 1.00 17.37 53 ASP B C 1
ATOM 883 O O . ASP B 1 53 ? 16.200 8.065 -15.794 1.00 16.63 53 ASP B O 1
ATOM 888 N N . PRO B 1 54 ? 14.357 7.644 -14.662 1.00 16.73 54 PRO B N 1
ATOM 889 C CA . PRO B 1 54 ? 14.458 6.214 -15.015 1.00 18.99 54 PRO B CA 1
ATOM 890 C C . PRO B 1 54 ? 14.238 5.924 -16.497 1.00 18.53 54 PRO B C 1
ATOM 891 O O . PRO B 1 54 ? 14.629 4.859 -16.989 1.00 19.66 54 PRO B O 1
ATOM 895 N N . GLU B 1 55 ? 13.667 6.887 -17.204 1.00 20.10 55 GLU B N 1
ATOM 896 C CA . GLU B 1 55 ? 13.596 6.652 -18.650 1.00 22.73 55 GLU B CA 1
ATOM 897 C C . GLU B 1 55 ? 14.608 7.392 -19.485 1.00 23.40 55 GLU B C 1
ATOM 898 O O . GLU B 1 55 ? 14.513 7.329 -20.754 1.00 25.88 55 GLU B O 1
ATOM 904 N N . ALA B 1 56 ? 15.584 8.066 -18.861 1.00 20.08 56 ALA B N 1
ATOM 905 C CA . ALA B 1 56 ? 16.735 8.587 -19.616 1.00 19.04 56 ALA B CA 1
ATOM 906 C C . ALA B 1 56 ? 17.553 7.373 -20.133 1.00 20.53 56 ALA B C 1
ATOM 907 O O . ALA B 1 56 ? 17.960 6.478 -19.351 1.00 20.06 56 ALA B O 1
ATOM 909 N N . PRO B 1 57 ? 17.828 7.306 -21.460 1.00 21.04 57 PRO B N 1
ATOM 910 C CA . PRO B 1 57 ? 18.729 6.236 -21.935 1.00 21.44 57 PRO B CA 1
ATOM 911 C C . PRO B 1 57 ? 20.059 6.133 -21.216 1.00 19.75 57 PRO B C 1
ATOM 912 O O . PRO B 1 57 ? 20.509 5.009 -20.946 1.00 19.43 57 PRO B O 1
ATOM 916 N N . LEU B 1 58 ? 20.705 7.246 -20.890 1.00 21.34 58 LEU B N 1
ATOM 917 C CA . LEU B 1 58 ? 21.993 7.161 -20.215 1.00 21.55 58 LEU B CA 1
ATOM 918 C C . LEU B 1 58 ? 21.816 6.547 -18.808 1.00 20.68 58 LEU B C 1
ATOM 919 O O . LEU B 1 58 ? 22.737 5.928 -18.301 1.00 18.81 58 LEU B O 1
ATOM 924 N N . VAL B 1 59 ? 20.679 6.811 -18.172 1.00 19.05 59 VAL B N 1
ATOM 925 C CA . VAL B 1 59 ? 20.451 6.214 -16.825 1.00 18.55 59 VAL B CA 1
ATOM 926 C C . VAL B 1 59 ? 20.160 4.715 -16.918 1.00 16.66 59 VAL B C 1
ATOM 927 O O . VAL B 1 59 ? 20.722 3.896 -16.207 1.00 16.80 59 VAL B O 1
ATOM 931 N N . GLN B 1 60 ? 19.403 4.293 -17.921 1.00 17.32 60 GLN B N 1
ATOM 932 C CA . GLN B 1 60 ? 19.255 2.840 -18.094 1.00 16.19 60 GLN B CA 1
ATOM 933 C C . GLN B 1 60 ? 20.611 2.149 -18.440 1.00 17.99 60 GLN B C 1
ATOM 934 O O . GLN B 1 60 ? 20.868 1.050 -18.002 1.00 17.21 60 GLN B O 1
ATOM 940 N N . LYS B 1 61 ? 21.463 2.845 -19.163 1.00 18.92 61 LYS B N 1
ATOM 941 C CA . LYS B 1 61 ? 22.777 2.319 -19.595 1.00 21.46 61 LYS B CA 1
ATOM 942 C C . LYS B 1 61 ? 23.748 2.205 -18.383 1.00 18.98 61 LYS B C 1
ATOM 943 O O . LYS B 1 61 ? 24.461 1.185 -18.227 1.00 18.64 61 LYS B O 1
ATOM 949 N N . ILE B 1 62 ? 23.730 3.221 -17.518 1.00 19.83 62 ILE B N 1
ATOM 950 C CA . ILE B 1 62 ? 24.417 3.212 -16.234 1.00 20.69 62 ILE B CA 1
ATOM 951 C C . ILE B 1 62 ? 23.982 2.000 -15.405 1.00 20.78 62 ILE B C 1
ATOM 952 O O . ILE B 1 62 ? 24.846 1.277 -14.864 1.00 18.23 62 ILE B O 1
ATOM 957 N N . ILE B 1 63 ? 22.687 1.749 -15.327 1.00 17.24 63 ILE B N 1
ATOM 958 C CA . ILE B 1 63 ? 22.253 0.609 -14.494 1.00 17.08 63 ILE B CA 1
ATOM 959 C C . ILE B 1 63 ? 22.668 -0.695 -15.122 1.00 18.71 63 ILE B C 1
ATOM 960 O O . ILE B 1 63 ? 23.163 -1.629 -14.425 1.00 19.50 63 ILE B O 1
ATOM 965 N N . GLN B 1 64 ? 22.577 -0.766 -16.455 1.00 17.71 64 GLN B N 1
ATOM 966 C CA . GLN B 1 64 ? 23.091 -1.994 -17.111 1.00 21.68 64 GLN B CA 1
ATOM 967 C C . GLN B 1 64 ? 24.601 -2.184 -16.794 1.00 21.90 64 GLN B C 1
ATOM 968 O O . GLN B 1 64 ? 25.055 -3.324 -16.480 1.00 19.99 64 GLN B O 1
ATOM 974 N N . LYS B 1 65 ? 25.398 -1.114 -16.882 1.00 23.04 65 LYS B N 1
ATOM 975 C CA . LYS B 1 65 ? 26.837 -1.267 -16.583 1.00 23.00 65 LYS B CA 1
ATOM 976 C C . LYS B 1 65 ? 27.051 -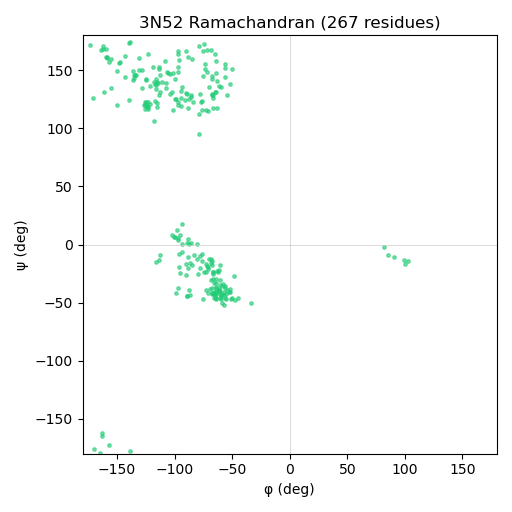1.779 -15.172 1.00 23.78 65 LYS B C 1
ATOM 977 O O . LYS B 1 65 ? 27.949 -2.572 -14.896 1.00 22.89 65 LYS B O 1
ATOM 983 N N . ILE B 1 66 ? 26.298 -1.248 -14.230 1.00 22.91 66 ILE B N 1
ATOM 984 C CA . ILE B 1 66 ? 26.411 -1.771 -12.850 1.00 21.40 66 ILE B CA 1
ATOM 985 C C . ILE B 1 66 ? 26.086 -3.265 -12.781 1.00 20.55 66 ILE B C 1
ATOM 986 O O . ILE B 1 66 ? 26.864 -4.084 -12.226 1.00 23.20 66 ILE B O 1
ATOM 991 N N . LEU B 1 67 ? 24.963 -3.643 -13.351 1.00 19.13 67 LEU B N 1
ATOM 992 C CA . LEU B 1 67 ? 24.545 -5.052 -13.310 1.00 20.40 67 LEU B CA 1
ATOM 993 C C . LEU B 1 67 ? 25.614 -5.971 -13.950 1.00 23.32 67 LEU B C 1
ATOM 994 O O . LEU B 1 67 ? 25.786 -7.137 -13.486 1.00 24.50 67 LEU B O 1
ATOM 999 N N . ASN B 1 68 ? 26.298 -5.442 -14.997 1.00 23.58 68 ASN B N 1
ATOM 1000 C CA . ASN B 1 68 ? 27.234 -6.282 -15.802 1.00 25.02 68 ASN B CA 1
ATOM 1001 C C . ASN B 1 68 ? 28.686 -6.185 -15.367 1.00 27.98 68 ASN B C 1
ATOM 1002 O O . ASN B 1 68 ? 29.592 -6.718 -16.106 1.00 26.77 68 ASN B O 1
ATOM 1007 N N . LYS B 1 69 ? 28.939 -5.519 -14.235 1.00 28.16 69 LYS B N 1
ATOM 1008 C CA . LYS B 1 69 ? 30.325 -5.263 -13.818 1.00 33.61 69 LYS B CA 1
ATOM 1009 C C . LYS B 1 69 ? 31.166 -6.535 -13.803 1.00 35.50 69 LYS B C 1
ATOM 1010 O O . LYS B 1 69 ? 32.380 -6.494 -14.103 1.00 37.54 69 LYS B O 1
ATOM 1016 N N . GLY B 1 70 ? 30.561 -7.636 -13.381 1.00 37.73 70 GLY B N 1
ATOM 1017 C CA . GLY B 1 70 ? 31.361 -8.831 -13.087 1.00 41.14 70 GLY B CA 1
ATOM 1018 C C . GLY B 1 70 ? 31.418 -9.855 -14.206 1.00 43.60 70 GLY B C 1
ATOM 1019 O O . GLY B 1 70 ? 31.970 -10.931 -14.017 1.00 44.58 70 GLY B O 1
ATOM 1020 N N . LYS B 1 71 ? 30.828 -9.553 -15.364 1.00 45.13 71 LYS B N 1
ATOM 1021 C CA . LYS B 1 71 ? 30.903 -10.505 -16.459 1.00 47.12 71 LYS B CA 1
ATOM 1022 C C . LYS B 1 71 ? 32.167 -10.218 -17.262 1.00 48.46 71 LYS B C 1
ATOM 1023 O O . LYS B 1 71 ? 32.760 -9.122 -17.142 1.00 49.09 71 LYS B O 1
ATOM 1029 N N . ALA B 1 72 ? 32.592 -11.207 -18.039 1.00 50.43 72 ALA B N 1
ATOM 1030 C CA . ALA B 1 72 ? 33.848 -11.118 -18.813 1.00 51.74 72 ALA B CA 1
ATOM 1031 C C . ALA B 1 72 ? 33.624 -10.468 -20.173 1.00 52.19 72 ALA B C 1
ATOM 1032 O O . ALA B 1 72 ? 34.089 -10.997 -21.191 1.00 54.24 72 ALA B O 1
ATOM 1034 N N . SER C 1 5 ? 20.193 -19.763 3.259 1.00 45.24 5 SER C N 1
ATOM 1035 C CA . SER C 1 5 ? 19.403 -18.517 3.293 1.00 45.18 5 SER C CA 1
ATOM 1036 C C . SER C 1 5 ? 19.672 -17.915 1.920 1.00 44.23 5 SER C C 1
ATOM 1037 O O . SER C 1 5 ? 20.408 -18.538 1.173 1.00 46.38 5 SER C O 1
ATOM 1039 N N . GLU C 1 6 ? 19.060 -16.788 1.528 1.00 42.29 6 GLU C N 1
ATOM 1040 C CA . GLU C 1 6 ? 19.680 -15.963 0.471 1.00 38.47 6 GLU C CA 1
ATOM 1041 C C . GLU C 1 6 ? 20.454 -14.769 1.075 1.00 36.64 6 GLU C C 1
ATOM 1042 O O . GLU C 1 6 ? 21.529 -14.519 0.614 1.00 35.68 6 GLU C O 1
ATOM 1044 N N . LEU C 1 7 ? 19.949 -14.058 2.097 1.00 33.88 7 LEU C N 1
ATOM 1045 C CA . LEU C 1 7 ? 20.796 -13.021 2.783 1.00 30.77 7 LEU C CA 1
ATOM 1046 C C . LEU C 1 7 ? 21.689 -13.663 3.886 1.00 27.49 7 LEU C C 1
ATOM 1047 O O . LEU C 1 7 ? 21.402 -14.770 4.358 1.00 27.77 7 LEU C O 1
ATOM 1052 N N . ARG C 1 8 ? 22.773 -13.008 4.301 1.00 22.36 8 ARG C N 1
ATOM 1053 C CA . ARG C 1 8 ? 23.566 -13.511 5.408 1.00 20.62 8 ARG C CA 1
ATOM 1054 C C . ARG C 1 8 ? 23.978 -12.346 6.296 1.00 18.72 8 ARG C C 1
ATOM 1055 O O . ARG C 1 8 ? 23.605 -11.226 5.953 1.00 20.52 8 ARG C O 1
ATOM 1063 N N . CYS C 1 9 ? 24.766 -12.596 7.350 1.00 18.63 9 CYS C N 1
ATOM 1064 C CA . CYS C 1 9 ? 25.281 -11.462 8.202 1.00 19.12 9 CYS C CA 1
ATOM 1065 C C . CYS C 1 9 ? 26.109 -10.516 7.307 1.00 19.65 9 CYS C C 1
ATOM 1066 O O . CYS C 1 9 ? 26.922 -10.970 6.537 1.00 21.90 9 CYS C O 1
ATOM 1069 N N . GLN C 1 10 ? 25.907 -9.224 7.455 1.00 20.62 10 GLN C N 1
ATOM 1070 C CA . GLN C 1 10 ? 26.582 -8.227 6.679 1.00 22.70 10 GLN C CA 1
ATOM 1071 C C . GLN C 1 10 ? 27.891 -7.825 7.318 1.00 21.39 10 GLN C C 1
ATOM 1072 O O . GLN C 1 10 ? 28.743 -7.216 6.687 1.00 22.53 10 GLN C O 1
ATOM 1078 N N . CYS C 1 11 ? 28.036 -8.082 8.586 1.00 19.81 11 CYS C N 1
ATOM 1079 C CA . CYS C 1 11 ? 29.242 -7.611 9.306 1.00 24.04 11 CYS C CA 1
ATOM 1080 C C . CYS C 1 11 ? 30.344 -8.692 9.364 1.00 25.18 11 CYS C C 1
ATOM 1081 O O . CYS C 1 11 ? 30.046 -9.835 9.632 1.00 27.01 11 CYS C O 1
ATOM 1084 N N . LEU C 1 12 ? 31.581 -8.312 9.041 1.00 24.99 12 LEU C N 1
ATOM 1085 C CA . LEU C 1 12 ? 32.781 -9.144 9.321 1.00 29.47 12 LEU C CA 1
ATOM 1086 C C . LEU C 1 12 ? 33.389 -8.878 10.703 1.00 29.89 12 LEU C C 1
ATOM 1087 O O . LEU C 1 12 ? 33.874 -9.790 11.379 1.00 28.90 12 LEU C O 1
ATOM 1092 N N . LYS C 1 13 ? 33.490 -7.599 11.048 1.00 28.92 13 LYS C N 1
ATOM 1093 C CA . LYS C 1 13 ? 34.056 -7.240 12.355 1.00 28.83 13 LYS C CA 1
ATOM 1094 C C . LYS C 1 13 ? 33.258 -6.043 12.822 1.00 27.23 13 LYS C C 1
ATOM 1095 O O . LYS C 1 13 ? 32.929 -5.169 11.986 1.00 28.62 13 LYS C O 1
ATOM 1101 N N . THR C 1 14 ? 33.017 -5.966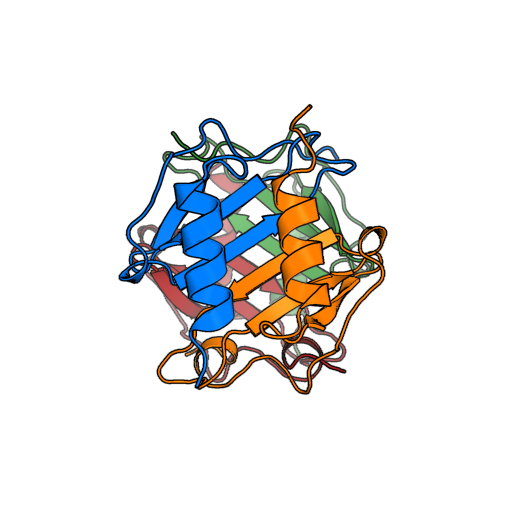 14.131 1.00 26.11 14 THR C N 1
ATOM 1102 C CA . THR C 1 14 ? 32.220 -4.845 14.660 1.00 26.10 14 THR C CA 1
ATOM 1103 C C . THR C 1 14 ? 33.075 -3.952 15.533 1.00 26.36 14 THR C C 1
ATOM 1104 O O . THR C 1 14 ? 34.107 -4.397 16.062 1.00 28.98 14 THR C O 1
ATOM 1108 N N . LEU C 1 15 ? 32.730 -2.676 15.625 1.00 27.24 15 LEU C N 1
ATOM 1109 C CA . LEU C 1 15 ? 33.513 -1.713 16.407 1.00 27.17 15 LEU C CA 1
ATOM 1110 C C . LEU C 1 15 ? 32.828 -1.521 17.754 1.00 27.83 15 LEU C C 1
ATOM 1111 O O . LEU C 1 15 ? 31.611 -1.425 17.827 1.00 25.99 15 LEU C O 1
ATOM 1116 N N . PRO C 1 16 ? 33.617 -1.371 18.834 1.00 29.31 16 PRO C N 1
ATOM 1117 C CA . PRO C 1 16 ? 33.064 -1.136 20.144 1.00 30.41 16 PRO C CA 1
ATOM 1118 C C . PRO C 1 16 ? 32.826 0.373 20.436 1.00 30.35 16 PRO C C 1
ATOM 1119 O O . PRO C 1 16 ? 32.336 0.700 21.502 1.00 29.41 16 PRO C O 1
ATOM 1123 N N . ARG C 1 17 ? 33.127 1.243 19.489 1.00 29.77 17 ARG C N 1
ATOM 1124 C CA . ARG C 1 17 ? 32.949 2.702 19.725 1.00 31.57 17 ARG C CA 1
ATOM 1125 C C . ARG C 1 17 ? 32.594 3.388 18.402 1.00 32.49 17 ARG C C 1
ATOM 1126 O O . ARG C 1 17 ? 32.967 2.918 17.324 1.00 32.19 17 ARG C O 1
ATOM 1128 N N . VAL C 1 18 ? 31.941 4.545 18.454 1.00 31.42 18 VAL C N 1
ATOM 1129 C CA . VAL C 1 18 ? 31.727 5.266 17.213 1.00 33.02 18 VAL C CA 1
ATOM 1130 C C . VAL C 1 18 ? 31.694 6.740 17.616 1.00 33.52 18 VAL C C 1
ATOM 1131 O O . VAL C 1 18 ? 31.340 7.046 18.733 1.00 34.54 18 VAL C O 1
ATOM 1135 N N . ASP C 1 19 ? 32.127 7.614 16.730 1.00 35.22 19 ASP C N 1
ATOM 1136 C CA . ASP C 1 19 ? 32.156 9.036 17.038 1.00 35.71 19 ASP C CA 1
ATOM 1137 C C . ASP C 1 19 ? 30.685 9.467 16.845 1.00 35.31 19 ASP C C 1
ATOM 1138 O O . ASP C 1 19 ? 30.194 9.700 15.708 1.00 32.74 19 ASP C O 1
ATOM 1143 N N . PHE C 1 20 ? 29.980 9.475 17.962 1.00 32.83 20 PHE C N 1
ATOM 1144 C CA . PHE C 1 20 ? 28.562 9.856 18.063 1.00 32.60 20 PHE C CA 1
ATOM 1145 C C . PHE C 1 20 ? 28.076 10.971 17.099 1.00 29.60 20 PHE C C 1
ATOM 1146 O O . PHE C 1 20 ? 27.067 10.848 16.429 1.00 26.49 20 PHE C O 1
ATOM 1154 N N . LYS C 1 21 ? 28.790 12.085 17.047 1.00 26.69 21 LYS C N 1
ATOM 1155 C CA . LYS C 1 21 ? 28.327 13.244 16.247 1.00 25.77 21 LYS C CA 1
ATOM 1156 C C . LYS C 1 21 ? 28.425 12.966 14.803 1.00 25.07 21 LYS C C 1
ATOM 1157 O O . LYS C 1 21 ? 27.825 13.721 13.997 1.00 26.25 21 LYS C O 1
ATOM 1163 N N . ASN C 1 22 ? 29.116 11.889 14.411 1.00 21.04 22 ASN C N 1
ATOM 1164 C CA . ASN C 1 22 ? 29.162 11.597 12.946 1.00 22.66 22 ASN C CA 1
ATOM 1165 C C . ASN C 1 22 ? 28.119 10.554 12.497 1.00 19.67 22 ASN C C 1
ATOM 1166 O O . ASN C 1 22 ? 28.110 10.204 11.338 1.00 20.85 22 ASN C O 1
ATOM 1171 N N . ILE C 1 23 ? 27.235 10.110 13.390 1.00 18.80 23 ILE C N 1
ATOM 1172 C CA . ILE C 1 23 ? 26.147 9.210 12.973 1.00 17.20 23 ILE C CA 1
ATOM 1173 C C . ILE C 1 23 ? 24.978 9.922 12.217 1.00 16.90 23 ILE C C 1
ATOM 1174 O O . ILE C 1 23 ? 24.286 10.825 12.752 1.00 17.69 23 ILE C O 1
ATOM 1179 N N . GLN C 1 24 ? 24.702 9.465 11.030 1.00 15.86 24 GLN C N 1
ATOM 1180 C CA . GLN C 1 24 ? 23.524 9.860 10.331 1.00 18.12 24 GLN C CA 1
ATOM 1181 C C . GLN C 1 24 ? 22.304 8.952 10.618 1.00 18.00 24 GLN C C 1
ATOM 1182 O O . GLN C 1 24 ? 21.182 9.465 10.807 1.00 19.55 24 GLN C O 1
ATOM 1188 N N . SER C 1 25 ? 22.485 7.638 10.615 1.00 17.10 25 SER C N 1
ATOM 1189 C CA . SER C 1 25 ? 21.386 6.740 11.000 1.00 17.41 25 SER C CA 1
ATOM 1190 C C . SER C 1 25 ? 21.948 5.375 11.397 1.00 14.76 25 SER C C 1
ATOM 1191 O O . SER C 1 25 ? 23.121 5.073 11.11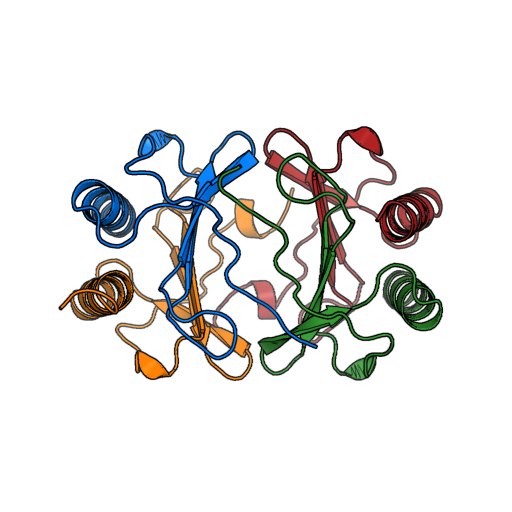4 1.00 15.15 25 SER C O 1
ATOM 1194 N N . LEU C 1 26 ? 21.132 4.615 12.110 1.00 15.05 26 LEU C N 1
ATOM 1195 C CA . LEU C 1 26 ? 21.499 3.251 12.534 1.00 16.34 26 LEU C CA 1
ATOM 1196 C C . LEU C 1 26 ? 20.391 2.322 12.024 1.00 17.69 26 LEU C C 1
ATOM 1197 O O . LEU C 1 26 ? 19.173 2.664 12.027 1.00 18.78 26 LEU C O 1
ATOM 1202 N N . SER C 1 27 ? 20.818 1.142 11.593 1.00 16.97 27 SER C N 1
ATOM 1203 C CA . SER C 1 27 ? 19.883 0.118 11.229 1.00 18.48 27 SER C CA 1
ATOM 1204 C C . SER C 1 27 ? 20.092 -0.969 12.287 1.00 19.55 27 SER C C 1
ATOM 1205 O O . SER C 1 27 ? 21.253 -1.373 12.557 1.00 20.43 27 SER C O 1
ATOM 1208 N N . VAL C 1 28 ? 19.037 -1.488 12.915 1.00 17.11 28 VAL C N 1
ATOM 1209 C CA . VAL C 1 28 ? 19.270 -2.453 13.964 1.00 18.06 28 VAL C CA 1
ATOM 1210 C C . VAL C 1 28 ? 18.428 -3.653 13.569 1.00 18.21 28 VAL C C 1
ATOM 1211 O O . VAL C 1 28 ? 17.222 -3.553 13.529 1.00 17.44 28 VAL C O 1
ATOM 1215 N N . THR C 1 29 ? 19.054 -4.825 13.359 1.00 18.70 29 THR C N 1
ATOM 1216 C CA . THR C 1 29 ? 18.241 -5.955 12.795 1.00 19.70 29 THR C CA 1
ATOM 1217 C C . THR C 1 29 ? 18.424 -7.158 13.764 1.00 20.40 29 THR C C 1
ATOM 1218 O O . THR C 1 29 ? 19.543 -7.610 13.954 1.00 18.71 29 THR C O 1
ATOM 1222 N N . PRO C 1 30 ? 17.327 -7.598 14.402 1.00 18.71 30 PRO C N 1
ATOM 1223 C CA . PRO C 1 30 ? 17.487 -8.676 15.364 1.00 19.13 30 PRO C CA 1
ATOM 1224 C C . PRO C 1 30 ? 17.879 -10.006 14.611 1.00 19.53 30 PRO C C 1
ATOM 1225 O O . PRO C 1 30 ? 17.673 -10.093 13.366 1.00 18.03 30 PRO C O 1
ATOM 1229 N N . PRO C 1 31 ? 18.320 -11.044 15.352 1.00 21.21 31 PRO C N 1
ATOM 1230 C CA . PRO C 1 31 ? 18.546 -12.330 14.679 1.00 21.98 31 PRO C CA 1
ATOM 1231 C C . PRO C 1 31 ? 17.318 -12.854 13.940 1.00 22.98 31 PRO C C 1
ATOM 1232 O O . PRO C 1 31 ? 16.131 -12.592 14.304 1.00 22.99 31 PRO C O 1
ATOM 1236 N N . GLY C 1 32 ? 17.579 -13.681 12.947 1.00 23.43 32 GLY C N 1
ATOM 1237 C CA . GLY C 1 32 ? 16.543 -14.238 12.051 1.00 26.82 32 GLY C CA 1
ATOM 1238 C C . GLY C 1 32 ? 17.177 -15.335 11.182 1.00 26.70 32 GLY C C 1
ATOM 1239 O O . GLY C 1 32 ? 18.377 -15.673 11.336 1.00 26.17 32 GLY C O 1
ATOM 1240 N N . PRO C 1 33 ? 16.408 -15.896 10.249 1.00 29.43 33 PRO C N 1
ATOM 1241 C CA . PRO C 1 33 ? 16.998 -16.949 9.387 1.00 29.88 33 PRO C CA 1
ATOM 1242 C C . PRO C 1 33 ? 18.156 -16.402 8.602 1.00 29.97 33 PRO C C 1
ATOM 1243 O O . PRO C 1 33 ? 19.079 -17.159 8.278 1.00 31.73 33 PRO C O 1
ATOM 1247 N N . HIS C 1 34 ? 18.130 -15.100 8.267 1.00 27.99 34 HIS C N 1
ATOM 1248 C CA . HIS C 1 34 ? 19.329 -14.437 7.608 1.00 28.85 34 HIS C CA 1
ATOM 1249 C C . HIS C 1 34 ? 20.675 -14.443 8.454 1.00 26.84 34 HIS C C 1
ATOM 1250 O O . HIS C 1 34 ? 21.788 -14.521 7.886 1.00 28.37 34 HIS C O 1
ATOM 1257 N N . CYS C 1 35 ? 20.604 -14.329 9.784 1.00 25.43 35 CYS C N 1
ATOM 1258 C CA . CYS C 1 35 ? 21.820 -14.090 10.606 1.00 22.99 35 CYS C CA 1
ATOM 1259 C C . CYS C 1 35 ? 21.526 -14.453 12.066 1.00 24.01 35 CYS C C 1
ATOM 1260 O O . CYS C 1 35 ? 20.547 -13.966 12.620 1.00 22.23 35 CYS C O 1
ATOM 1263 N N . ALA C 1 36 ? 22.403 -15.235 12.685 1.00 23.49 36 ALA C N 1
ATOM 1264 C CA . ALA C 1 36 ? 22.232 -15.676 14.093 1.00 24.87 36 ALA C CA 1
ATOM 1265 C C . ALA C 1 36 ? 22.340 -14.563 15.130 1.00 24.09 36 ALA C C 1
ATOM 1266 O O . ALA C 1 36 ? 21.992 -14.816 16.287 1.00 24.04 36 ALA C O 1
ATOM 1268 N N . GLN C 1 37 ? 22.850 -13.395 14.756 1.00 19.95 37 GLN C N 1
ATOM 1269 C CA . GLN C 1 37 ? 23.082 -12.362 15.784 1.00 21.41 37 GLN C CA 1
ATOM 1270 C C . GLN C 1 37 ? 22.524 -11.060 15.366 1.00 18.64 37 GLN C C 1
ATOM 1271 O O . GLN C 1 37 ? 22.198 -10.843 14.171 1.00 17.54 37 GLN C O 1
ATOM 1277 N N . THR C 1 38 ? 22.316 -10.204 16.349 1.00 17.27 38 THR C N 1
ATOM 1278 C CA . THR C 1 38 ? 21.792 -8.876 16.065 1.00 17.90 38 THR C CA 1
ATOM 1279 C C . THR C 1 38 ? 22.904 -8.129 15.280 1.00 17.61 38 THR C C 1
ATOM 1280 O O . THR C 1 38 ? 24.077 -8.280 15.603 1.00 17.24 38 THR C O 1
ATOM 1284 N N . GLU C 1 39 ? 22.540 -7.303 14.287 1.00 16.10 39 GLU C N 1
ATOM 1285 C CA . GLU C 1 39 ? 23.579 -6.485 13.624 1.00 16.21 39 GLU C CA 1
ATOM 1286 C C . GLU C 1 39 ? 23.204 -5.005 13.686 1.00 15.20 39 GLU C C 1
ATOM 1287 O O . GLU C 1 39 ? 22.056 -4.688 13.583 1.00 18.39 39 GLU C O 1
ATOM 1293 N N . VAL C 1 40 ? 24.200 -4.138 13.904 1.00 15.53 40 VAL C N 1
ATOM 1294 C CA . VAL C 1 40 ? 23.962 -2.708 13.969 1.00 15.67 40 VAL C CA 1
ATOM 1295 C C . VAL C 1 40 ? 24.874 -2.129 12.920 1.00 15.74 40 VAL C C 1
ATOM 1296 O O . VAL C 1 40 ? 26.084 -2.268 13.033 1.00 16.98 40 VAL C O 1
ATOM 1300 N N . ILE C 1 41 ? 24.279 -1.467 11.934 1.00 15.90 41 ILE C N 1
ATOM 1301 C CA . ILE C 1 41 ? 25.077 -0.779 10.897 1.00 16.21 41 ILE C CA 1
ATOM 1302 C C . ILE C 1 41 ? 24.810 0.669 11.021 1.00 16.89 41 ILE C C 1
ATOM 1303 O O . ILE C 1 41 ? 23.604 1.092 10.952 1.00 15.25 41 ILE C O 1
ATOM 1308 N N . ALA C 1 42 ? 25.872 1.442 11.238 1.00 16.66 42 ALA C N 1
ATOM 1309 C CA . ALA C 1 42 ? 25.773 2.880 11.426 1.00 14.38 42 ALA C CA 1
ATOM 1310 C C . ALA C 1 42 ? 26.092 3.437 10.017 1.00 17.26 42 ALA C C 1
ATOM 1311 O O . ALA C 1 42 ? 27.133 3.085 9.432 1.00 18.70 42 ALA C O 1
ATOM 1313 N N . THR C 1 43 ? 25.173 4.223 9.447 1.00 16.56 43 THR C N 1
ATOM 1314 C CA . THR C 1 43 ? 25.548 5.100 8.340 1.00 15.06 43 THR C CA 1
ATOM 1315 C C . THR C 1 43 ? 26.035 6.456 8.879 1.00 15.48 43 THR C C 1
ATOM 1316 O O . THR C 1 43 ? 25.300 7.177 9.531 1.00 15.98 43 THR C O 1
ATOM 1320 N N . LEU C 1 44 ? 27.305 6.789 8.620 1.00 16.52 44 LEU C N 1
ATOM 1321 C CA . LEU C 1 44 ? 27.821 8.088 8.979 1.00 15.24 44 LEU C CA 1
ATOM 1322 C C . LEU C 1 44 ? 27.432 9.225 8.015 1.00 16.61 44 LEU C C 1
ATOM 1323 O O . LEU C 1 44 ? 26.859 9.025 6.913 1.00 16.87 44 LEU C O 1
ATOM 1328 N N . LYS C 1 45 ? 27.736 10.449 8.419 1.00 16.79 45 LYS C N 1
ATOM 1329 C CA . LYS C 1 45 ? 27.281 11.643 7.663 1.00 20.19 45 LYS C CA 1
ATOM 1330 C C . LYS C 1 45 ? 27.936 11.834 6.278 1.00 20.21 45 LYS C C 1
ATOM 1331 O O . LYS C 1 45 ? 27.409 12.609 5.448 1.00 21.79 45 LYS C O 1
ATOM 1337 N N . GLY C 1 46 ? 29.030 11.136 6.034 1.00 17.99 46 GLY C N 1
ATOM 1338 C CA . GLY C 1 46 ? 29.691 11.175 4.737 1.00 19.36 46 GLY C CA 1
ATOM 1339 C C . GLY C 1 46 ? 29.219 9.943 3.940 1.00 20.44 46 GLY C C 1
ATOM 1340 O O . GLY C 1 46 ? 29.772 9.586 2.906 1.00 21.00 46 GLY C O 1
ATOM 1341 N N . GLY C 1 47 ? 28.176 9.273 4.417 1.00 19.95 47 GLY C N 1
ATOM 1342 C CA . GLY C 1 47 ? 27.646 8.083 3.706 1.00 18.81 47 GLY C CA 1
ATOM 1343 C C . GLY C 1 47 ? 28.381 6.746 3.962 1.00 20.44 47 GLY C C 1
ATOM 1344 O O . GLY C 1 47 ? 27.975 5.699 3.404 1.00 23.20 47 GLY C O 1
ATOM 1345 N N . GLN C 1 48 ? 29.434 6.761 4.750 1.00 15.83 48 GLN C N 1
ATOM 1346 C CA . GLN C 1 48 ? 30.244 5.526 5.061 1.00 19.55 48 GLN C CA 1
ATOM 1347 C C . GLN C 1 48 ? 29.419 4.629 5.983 1.00 20.84 48 GLN C C 1
ATOM 1348 O O . GLN C 1 48 ? 28.631 5.154 6.758 1.00 19.31 48 GLN C O 1
ATOM 1354 N N . LYS C 1 49 ? 29.587 3.312 5.885 1.00 18.33 49 LYS C N 1
ATOM 1355 C CA . LYS C 1 49 ? 28.812 2.432 6.771 1.00 18.90 49 LYS C CA 1
ATOM 1356 C C . LYS C 1 49 ? 29.789 1.711 7.632 1.00 21.12 49 LYS C C 1
ATOM 1357 O O . LYS C 1 49 ? 30.900 1.264 7.125 1.00 19.30 49 LYS C O 1
ATOM 1363 N N . VAL C 1 50 ? 29.455 1.586 8.926 1.00 18.85 50 VAL C N 1
ATOM 1364 C CA . VAL C 1 50 ? 30.323 0.801 9.786 1.00 20.39 50 VAL C CA 1
ATOM 1365 C C . VAL C 1 50 ? 29.491 -0.097 10.660 1.00 20.82 50 VAL C C 1
ATOM 1366 O O . VAL C 1 50 ? 28.332 0.286 11.030 1.00 20.79 50 VAL C O 1
ATOM 1370 N N . CYS C 1 51 ? 30.048 -1.252 11.016 1.00 20.27 51 CYS C N 1
ATOM 1371 C CA . CYS C 1 51 ? 29.411 -2.200 11.930 1.00 20.41 51 CYS C CA 1
ATOM 1372 C C . CYS C 1 51 ? 29.776 -1.924 13.376 1.00 19.87 51 CYS C C 1
ATOM 1373 O O . CYS C 1 51 ? 30.993 -1.833 13.711 1.00 19.61 51 CYS C O 1
ATOM 1376 N N . LEU C 1 52 ? 28.747 -1.831 14.251 1.00 17.35 52 LEU C N 1
ATOM 1377 C CA . LEU C 1 52 ? 28.950 -1.580 15.682 1.00 16.44 52 LEU C CA 1
ATOM 1378 C C . LEU C 1 52 ? 28.537 -2.839 16.496 1.00 16.70 52 LEU C C 1
ATOM 1379 O O . LEU C 1 52 ? 27.567 -3.537 16.154 1.00 17.82 52 LEU C O 1
ATOM 1384 N N . ASP C 1 53 ? 29.259 -3.065 17.578 1.00 17.57 53 ASP C N 1
ATOM 1385 C CA . ASP C 1 53 ? 29.025 -4.262 18.421 1.00 19.84 53 ASP C CA 1
ATOM 1386 C C . ASP C 1 53 ? 27.817 -3.975 19.279 1.00 19.41 53 ASP C C 1
ATOM 1387 O O . ASP C 1 53 ? 27.873 -3.127 20.150 1.00 17.55 53 ASP C O 1
ATOM 1392 N N . PRO C 1 54 ? 26.698 -4.687 19.036 1.00 19.78 54 PRO C N 1
ATOM 1393 C CA . PRO C 1 54 ? 25.455 -4.396 19.750 1.00 21.34 54 PRO C CA 1
ATOM 1394 C C . PRO C 1 54 ? 25.575 -4.643 21.278 1.00 23.08 54 PRO C C 1
ATOM 1395 O O . PRO C 1 54 ? 24.904 -3.953 22.062 1.00 23.45 54 PRO C O 1
ATOM 1399 N N . GLU C 1 55 ? 26.525 -5.481 21.686 1.00 23.46 55 GLU C N 1
ATOM 1400 C CA . GLU C 1 55 ? 26.633 -5.763 23.086 1.00 25.15 55 GLU C CA 1
ATOM 1401 C C . GLU C 1 55 ? 27.625 -4.861 23.785 1.00 25.50 55 GLU C C 1
ATOM 1402 O O . GLU C 1 55 ? 27.704 -4.911 25.011 1.00 26.86 55 GLU C O 1
ATOM 1408 N N . ALA C 1 56 ? 28.357 -4.037 23.063 1.00 23.16 56 ALA C N 1
ATOM 1409 C CA . ALA C 1 56 ? 29.318 -3.121 23.649 1.00 22.22 56 ALA C CA 1
ATOM 1410 C C . ALA C 1 56 ? 28.555 -2.031 24.475 1.00 23.34 56 ALA C C 1
ATOM 1411 O O . ALA C 1 56 ? 27.535 -1.448 24.016 1.00 19.50 56 ALA C O 1
ATOM 1413 N N . PRO C 1 57 ? 28.984 -1.816 25.742 1.00 23.69 57 PRO C N 1
ATOM 1414 C CA . PRO C 1 57 ? 28.269 -0.786 26.529 1.00 24.58 57 PRO C CA 1
ATOM 1415 C C . PRO C 1 57 ? 28.180 0.577 25.932 1.00 22.96 57 PRO C C 1
ATOM 1416 O O . PRO C 1 57 ? 27.176 1.254 26.105 1.00 25.57 57 PRO C O 1
ATOM 1420 N N . LEU C 1 58 ? 29.271 1.029 25.368 1.00 22.70 58 LEU C N 1
ATOM 1421 C CA . LEU C 1 58 ? 29.384 2.359 24.820 1.00 21.79 58 LEU C CA 1
ATOM 1422 C C . LEU C 1 58 ? 28.393 2.491 23.628 1.00 22.32 58 LEU C C 1
ATOM 1423 O O . LEU C 1 58 ? 27.682 3.498 23.504 1.00 20.69 58 LEU C O 1
ATOM 1425 N N . VAL C 1 59 ? 28.277 1.431 22.815 1.00 19.47 59 VAL C N 1
ATOM 1426 C CA . VAL C 1 59 ? 27.279 1.421 21.727 1.00 19.10 59 VAL C CA 1
ATOM 1427 C C . VAL C 1 59 ? 25.839 1.472 22.235 1.00 18.00 59 VAL C C 1
ATOM 1428 O O . VAL C 1 59 ? 24.999 2.303 21.751 1.00 16.29 59 VAL C O 1
ATOM 1432 N N . GLN C 1 60 ? 25.511 0.664 23.230 1.00 17.46 60 GLN C N 1
ATOM 1433 C CA . GLN C 1 60 ? 24.164 0.759 23.827 1.00 19.71 60 GLN C CA 1
ATOM 1434 C C . GLN C 1 60 ? 23.921 2.119 24.437 1.00 19.33 60 GLN C C 1
ATOM 1435 O O . GLN C 1 60 ? 22.821 2.654 24.346 1.00 22.43 60 GLN C O 1
ATOM 1441 N N . LYS C 1 61 ? 24.907 2.665 25.121 1.00 21.27 61 LYS C N 1
ATOM 1442 C CA . LYS C 1 61 ? 24.702 3.982 25.702 1.00 21.44 61 LYS C CA 1
ATOM 1443 C C . LYS C 1 61 ? 24.498 5.070 24.644 1.00 20.25 61 LYS C C 1
ATOM 1444 O O . LYS C 1 61 ? 23.703 6.027 24.867 1.00 17.49 61 LYS C O 1
ATOM 1446 N N . ILE C 1 62 ? 25.255 5.015 23.563 1.00 18.77 62 ILE C N 1
ATOM 1447 C CA . ILE C 1 62 ? 25.105 6.001 22.457 1.00 21.36 62 ILE C CA 1
ATOM 1448 C C . ILE C 1 62 ? 23.718 5.884 21.790 1.00 19.79 62 ILE C C 1
ATOM 1449 O O . ILE C 1 62 ? 23.082 6.869 21.418 1.00 19.24 62 ILE C O 1
ATOM 1454 N N . ILE C 1 63 ? 23.227 4.664 21.680 1.00 18.22 63 ILE C N 1
ATOM 1455 C CA . ILE C 1 63 ? 21.880 4.469 21.115 1.00 18.19 63 ILE C CA 1
ATOM 1456 C C . ILE C 1 63 ? 20.818 5.035 22.061 1.00 19.88 63 ILE C C 1
ATOM 1457 O O . ILE C 1 63 ? 19.899 5.740 21.622 1.00 16.69 63 ILE C O 1
ATOM 1462 N N . GLN C 1 64 ? 21.000 4.802 23.363 1.00 19.77 64 GLN C N 1
ATOM 1463 C CA . GLN C 1 64 ? 20.105 5.446 24.332 1.00 22.49 64 GLN C CA 1
ATOM 1464 C C . GLN C 1 64 ? 20.155 7.008 24.234 1.00 19.98 64 GLN C C 1
ATOM 1465 O O . GLN C 1 64 ? 19.119 7.650 24.297 1.00 20.31 64 GLN C O 1
ATOM 1471 N N . LYS C 1 65 ? 21.336 7.594 24.171 1.00 19.84 65 LYS C N 1
ATOM 1472 C CA . LYS C 1 65 ? 21.526 9.023 23.966 1.00 19.73 65 LYS C CA 1
ATOM 1473 C C . LYS C 1 65 ? 20.719 9.554 22.769 1.00 20.55 65 LYS C C 1
ATOM 1474 O O . LYS C 1 65 ? 20.042 10.558 22.916 1.00 19.38 65 LYS C O 1
ATOM 1476 N N . ILE C 1 66 ? 20.785 8.835 21.653 1.00 19.34 66 ILE C N 1
ATOM 1477 C CA . ILE C 1 66 ? 20.159 9.220 20.370 1.00 18.46 66 ILE C CA 1
ATOM 1478 C C . ILE C 1 66 ? 18.617 9.247 20.554 1.00 18.20 66 ILE C C 1
ATOM 1479 O O . ILE C 1 66 ? 17.936 10.218 20.176 1.00 17.87 66 ILE C O 1
ATOM 1484 N N . LEU C 1 67 ? 18.078 8.254 21.239 1.00 15.54 67 LEU C N 1
ATOM 1485 C CA . LEU C 1 67 ? 16.670 8.138 21.484 1.00 18.61 67 LEU C CA 1
ATOM 1486 C C . LEU C 1 67 ? 16.157 9.235 22.394 1.00 20.89 67 LEU C C 1
ATOM 1487 O O . LEU C 1 67 ? 15.004 9.573 22.266 1.00 21.41 67 LEU C O 1
ATOM 1492 N N . ASN C 1 68 ? 17.043 9.835 23.216 1.00 20.00 68 ASN C N 1
ATOM 1493 C CA . ASN C 1 68 ? 16.647 10.994 24.040 1.00 23.67 68 ASN C CA 1
ATOM 1494 C C . ASN C 1 68 ? 17.072 12.349 23.455 1.00 25.17 68 ASN C C 1
ATOM 1495 O O . ASN C 1 68 ? 16.910 13.380 24.123 1.00 26.78 68 ASN C O 1
ATOM 1500 N N . LYS C 1 69 ? 17.614 12.377 22.249 1.00 24.53 69 LYS C N 1
ATOM 1501 C CA . LYS C 1 69 ? 18.231 13.600 21.680 1.00 27.63 69 LYS C CA 1
ATOM 1502 C C . LYS C 1 69 ? 17.284 14.573 20.994 1.00 27.58 69 LYS C C 1
ATOM 1503 O O . LYS C 1 69 ? 17.723 15.682 20.689 1.00 28.97 69 LYS C O 1
ATOM 1509 N N . GLY C 1 70 ? 16.061 14.158 20.625 1.00 29.15 70 GLY C N 1
ATOM 1510 C CA . GLY C 1 70 ? 15.091 15.058 19.919 1.00 28.57 70 GLY C CA 1
ATOM 1511 C C . GLY C 1 70 ? 14.638 16.266 20.778 1.00 29.97 70 GLY C C 1
ATOM 1512 O O . GLY C 1 70 ? 14.693 16.175 22.013 1.00 30.79 70 GLY C O 1
ATOM 1513 N N . LYS C 1 71 ? 14.159 17.348 20.144 1.00 31.57 71 LYS C N 1
ATOM 1514 C CA . LYS C 1 71 ? 13.758 18.664 20.791 1.00 33.32 71 LYS C CA 1
ATOM 1515 C C . LYS C 1 71 ? 12.250 18.770 20.798 1.00 36.44 71 LYS C C 1
ATOM 1516 O O . LYS C 1 71 ? 11.553 17.915 20.194 1.00 37.16 71 LYS C O 1
ATOM 1518 N N . ALA D 1 1 ? 18.642 18.164 -0.302 1.00 38.17 1 ALA D N 1
ATOM 1519 C CA . ALA D 1 1 ? 17.958 19.187 -1.144 1.00 36.70 1 ALA D CA 1
ATOM 1520 C C . ALA D 1 1 ? 17.295 18.710 -2.414 1.00 36.06 1 ALA D C 1
ATOM 1521 O O . ALA D 1 1 ? 16.491 19.446 -2.971 1.00 37.87 1 ALA D 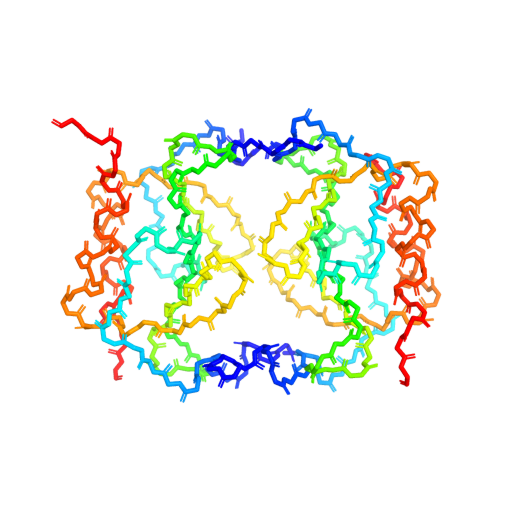O 1
ATOM 1523 N N . VAL D 1 2 ? 17.599 17.524 -2.911 1.00 33.41 2 VAL D N 1
ATOM 1524 C CA . VAL D 1 2 ? 16.965 17.053 -4.143 1.00 32.64 2 VAL D CA 1
ATOM 1525 C C . VAL D 1 2 ? 16.053 15.850 -3.838 1.00 29.40 2 VAL D C 1
ATOM 1526 O O . VAL D 1 2 ? 15.316 15.382 -4.708 1.00 25.75 2 VAL D O 1
ATOM 1530 N N . VAL D 1 3 ? 16.139 15.334 -2.605 1.00 28.42 3 VAL D N 1
ATOM 1531 C CA . VAL D 1 3 ? 15.288 14.184 -2.223 1.00 28.35 3 VAL D CA 1
ATOM 1532 C C . VAL D 1 3 ? 14.623 14.632 -0.926 1.00 28.17 3 VAL D C 1
ATOM 1533 O O . VAL D 1 3 ? 15.221 15.480 -0.178 1.00 29.37 3 VAL D O 1
ATOM 1537 N N . ALA D 1 4 ? 13.405 14.138 -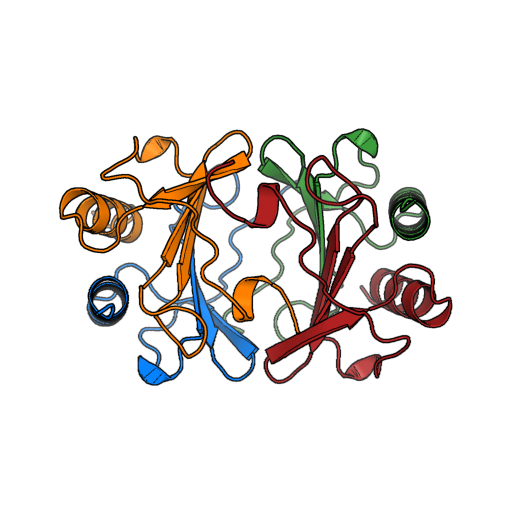0.673 1.00 25.01 4 ALA D N 1
ATOM 1538 C CA . ALA D 1 4 ? 12.588 14.596 0.529 1.00 26.96 4 ALA D CA 1
ATOM 1539 C C . ALA D 1 4 ? 13.168 14.201 1.864 1.00 26.41 4 ALA D C 1
ATOM 1540 O O . ALA D 1 4 ? 13.023 14.939 2.844 1.00 25.99 4 ALA D O 1
ATOM 1542 N N . SER D 1 5 ? 13.884 13.076 1.914 1.00 25.20 5 SER D N 1
ATOM 1543 C CA . SER D 1 5 ? 14.380 12.587 3.191 1.00 26.75 5 SER D CA 1
ATOM 1544 C C . SER D 1 5 ? 15.434 13.511 3.730 1.00 27.08 5 SER D C 1
ATOM 1545 O O . SER D 1 5 ? 15.748 13.455 4.921 1.00 25.76 5 SER D O 1
ATOM 1548 N N . GLU D 1 6 ? 15.941 14.438 2.915 1.00 25.82 6 GLU D N 1
ATOM 1549 C CA . GLU D 1 6 ? 16.991 15.335 3.441 1.00 26.81 6 GLU D CA 1
ATOM 1550 C C . GLU D 1 6 ? 16.408 16.661 3.935 1.00 26.73 6 GLU D C 1
ATOM 1551 O O . GLU D 1 6 ? 17.136 17.447 4.558 1.00 26.31 6 GLU D O 1
ATOM 1557 N N . LEU D 1 7 ? 15.097 16.888 3.669 1.00 25.50 7 LEU D N 1
ATOM 1558 C CA . LEU D 1 7 ? 14.430 18.136 4.089 1.00 24.11 7 LEU D CA 1
ATOM 1559 C C . LEU D 1 7 ? 13.289 17.995 5.102 1.00 23.21 7 LEU D C 1
ATOM 1560 O O . LEU D 1 7 ? 12.859 19.050 5.642 1.00 24.55 7 LEU D O 1
ATOM 1565 N N . ARG D 1 8 ? 12.757 16.784 5.326 1.00 19.24 8 ARG D N 1
ATOM 1566 C CA . ARG D 1 8 ? 11.632 16.664 6.279 1.00 17.46 8 ARG D CA 1
ATOM 1567 C C . ARG D 1 8 ? 11.674 15.395 7.097 1.00 16.75 8 ARG D C 1
ATOM 1568 O O . ARG D 1 8 ? 12.460 14.473 6.799 1.00 20.06 8 ARG D O 1
ATOM 1576 N N . CYS D 1 9 ? 10.932 15.372 8.195 1.00 16.02 9 CYS D N 1
ATOM 1577 C CA . CYS D 1 9 ? 10.805 14.194 9.024 1.00 17.61 9 CYS D CA 1
ATOM 1578 C C . CYS D 1 9 ? 10.127 13.111 8.200 1.00 18.59 9 CYS D C 1
ATOM 1579 O O . CYS D 1 9 ? 9.347 13.400 7.298 1.00 19.45 9 CYS D O 1
ATOM 1582 N N . GLN D 1 10 ? 10.461 11.867 8.435 1.00 17.60 10 GLN D N 1
ATOM 1583 C CA . GLN D 1 10 ? 9.777 10.695 7.781 1.00 20.30 10 GLN D CA 1
ATOM 1584 C C . GLN D 1 10 ? 8.475 10.339 8.424 1.00 19.86 10 GLN D C 1
ATOM 1585 O O . GLN D 1 10 ? 7.586 9.749 7.742 1.00 21.52 10 GLN D O 1
ATOM 1591 N N . CYS D 1 11 ? 8.316 10.684 9.722 1.00 18.14 11 CYS D N 1
ATOM 1592 C CA . CYS D 1 11 ? 7.186 10.224 10.530 1.00 19.63 11 CYS D CA 1
ATOM 1593 C C . CYS D 1 11 ? 6.126 11.325 10.698 1.00 22.80 11 CYS D C 1
ATOM 1594 O O . CYS D 1 11 ? 6.472 12.473 10.945 1.00 23.64 11 CYS D O 1
ATOM 1597 N N . LEU D 1 12 ? 4.876 10.998 10.455 1.00 23.52 12 LEU D N 1
ATOM 1598 C CA . LEU D 1 12 ? 3.844 12.014 10.723 1.00 26.94 12 LEU D CA 1
ATOM 1599 C C . LEU D 1 12 ? 3.232 11.846 12.086 1.00 26.09 12 LEU D C 1
ATOM 1600 O O . LEU D 1 12 ? 2.689 12.794 12.649 1.00 26.42 12 LEU D O 1
ATOM 1605 N N . LYS D 1 13 ? 3.290 10.624 12.611 1.00 25.87 13 LYS D N 1
ATOM 1606 C CA . LYS D 1 13 ? 2.851 10.378 13.984 1.00 25.57 13 LYS D CA 1
ATOM 1607 C C . LYS D 1 13 ? 3.534 9.076 14.418 1.00 24.71 13 LYS D C 1
ATOM 1608 O O . LYS D 1 13 ? 4.039 8.337 13.573 1.00 23.14 13 LYS D O 1
ATOM 1614 N N . THR D 1 14 ? 3.602 8.844 15.711 1.00 22.04 14 THR D N 1
ATOM 1615 C CA . THR D 1 14 ? 4.327 7.695 16.174 1.00 22.40 14 THR D CA 1
ATOM 1616 C C . THR D 1 14 ? 3.376 6.839 17.001 1.00 23.78 14 THR D C 1
ATOM 1617 O O . THR D 1 14 ? 2.333 7.333 17.380 1.00 22.98 14 THR D O 1
ATOM 1621 N N . LEU D 1 15 ? 3.736 5.592 17.252 1.00 22.86 15 LEU D N 1
ATOM 1622 C CA . LEU D 1 15 ? 2.977 4.635 18.097 1.00 23.29 15 LEU D CA 1
ATOM 1623 C C . LEU D 1 15 ? 3.737 4.461 19.374 1.00 26.30 15 LEU D C 1
ATOM 1624 O O . LEU D 1 15 ? 4.989 4.333 19.344 1.00 28.32 15 LEU D O 1
ATOM 1629 N N . PRO D 1 16 ? 3.009 4.405 20.524 1.00 25.70 16 PRO D N 1
ATOM 1630 C CA . PRO D 1 16 ? 3.713 4.217 21.777 1.00 26.19 16 PRO D CA 1
ATOM 1631 C C . PRO D 1 16 ? 4.146 2.787 22.044 1.00 25.36 16 PRO D C 1
ATOM 1632 O O . PRO D 1 16 ? 4.839 2.586 23.012 1.00 25.59 16 PRO D O 1
ATOM 1636 N N . ARG D 1 17 ? 3.676 1.826 21.244 1.00 26.20 17 ARG D N 1
ATOM 1637 C CA . ARG D 1 17 ? 4.064 0.437 21.392 1.00 30.82 17 ARG D CA 1
ATOM 1638 C C . ARG D 1 17 ? 3.914 -0.410 20.135 1.00 29.11 17 ARG D C 1
ATOM 1639 O O . ARG D 1 17 ? 3.129 -0.054 19.215 1.00 30.63 17 ARG D O 1
ATOM 1647 N N . VAL D 1 18 ? 4.684 -1.489 20.103 1.00 30.30 18 VAL D N 1
ATOM 1648 C CA . VAL D 1 18 ? 4.540 -2.558 19.137 1.00 30.54 18 VAL D CA 1
ATOM 1649 C C . VAL D 1 18 ? 4.929 -3.850 19.813 1.00 32.34 18 VAL D C 1
ATOM 1650 O O . VAL D 1 18 ? 5.670 -3.891 20.814 1.00 30.72 18 VAL D O 1
ATOM 1654 N N . ASP D 1 19 ? 4.410 -4.915 19.231 1.00 31.88 19 ASP D N 1
ATOM 1655 C CA . ASP D 1 19 ? 4.757 -6.246 19.691 1.00 33.54 19 ASP D CA 1
ATOM 1656 C C . ASP D 1 19 ? 6.200 -6.572 19.312 1.00 31.83 19 ASP D C 1
ATOM 1657 O O . ASP D 1 19 ? 6.547 -6.650 18.137 1.00 30.94 19 ASP D O 1
ATOM 1662 N N . PHE D 1 20 ? 7.050 -6.729 20.313 1.00 30.86 20 PHE D N 1
ATOM 1663 C CA . PHE D 1 20 ? 8.464 -6.995 20.124 1.00 32.09 20 PHE D CA 1
ATOM 1664 C C . PHE D 1 20 ? 8.820 -8.114 19.105 1.00 33.15 20 PHE D C 1
ATOM 1665 O O . PHE D 1 20 ? 9.809 -7.994 18.314 1.00 29.62 20 PHE D O 1
ATOM 1673 N N . LYS D 1 21 ? 8.121 -9.267 19.239 1.00 32.13 21 LYS D N 1
ATOM 1674 C CA . LYS D 1 21 ? 8.408 -10.405 18.345 1.00 33.02 21 LYS D CA 1
ATOM 1675 C C . LYS D 1 21 ? 8.023 -10.128 16.907 1.00 31.57 21 LYS D C 1
ATOM 1676 O O . LYS D 1 21 ? 8.445 -10.878 16.066 1.00 31.35 21 LYS D O 1
ATOM 1682 N N . ASN D 1 22 ? 7.175 -9.112 16.627 1.00 29.84 22 ASN D N 1
ATOM 1683 C CA . ASN D 1 22 ? 6.823 -8.710 15.249 1.00 28.98 22 ASN D CA 1
ATOM 1684 C C . ASN D 1 22 ? 7.861 -7.796 14.522 1.00 26.42 22 ASN D C 1
ATOM 1685 O O . ASN D 1 22 ? 7.630 -7.376 13.365 1.00 24.61 22 ASN D O 1
ATOM 1690 N N . ILE D 1 23 ? 8.964 -7.476 15.200 1.00 22.77 23 ILE D N 1
ATOM 1691 C CA . ILE D 1 23 ? 9.981 -6.611 14.582 1.00 22.14 23 ILE D CA 1
ATOM 1692 C C . ILE D 1 23 ? 10.995 -7.333 13.675 1.00 21.59 23 ILE D C 1
ATOM 1693 O O . ILE D 1 23 ? 11.719 -8.239 14.073 1.00 23.74 23 ILE D O 1
ATOM 1698 N N . GLN D 1 24 ? 11.068 -6.919 12.440 1.00 18.64 24 GLN D N 1
ATOM 1699 C CA . GLN D 1 24 ? 12.047 -7.515 11.588 1.00 20.85 24 GLN D CA 1
ATOM 1700 C C . GLN D 1 24 ? 13.301 -6.629 11.522 1.00 18.66 24 GLN D C 1
ATOM 1701 O O . GLN D 1 24 ? 14.437 -7.163 11.575 1.00 18.18 24 GLN D O 1
ATOM 1707 N N . SER D 1 25 ? 13.138 -5.294 11.515 1.00 17.10 25 SER D N 1
ATOM 1708 C CA . SER D 1 25 ? 14.344 -4.409 11.684 1.00 16.15 25 SER D CA 1
ATOM 1709 C C . SER D 1 25 ? 13.907 -3.022 12.143 1.00 19.51 25 SER D C 1
ATOM 1710 O O . SER D 1 25 ? 12.708 -2.717 12.143 1.00 18.29 25 SER D O 1
ATOM 1713 N N . LEU D 1 26 ? 14.865 -2.203 12.569 1.00 18.10 26 LEU D N 1
ATOM 1714 C CA . LEU D 1 26 ? 14.496 -0.864 13.035 1.00 18.90 26 LEU D CA 1
ATOM 1715 C C . LEU D 1 26 ? 15.521 0.107 12.406 1.00 19.92 26 LEU D C 1
ATOM 1716 O O . LEU D 1 26 ? 16.713 -0.266 12.168 1.00 20.01 26 LEU D O 1
ATOM 1721 N N . SER D 1 27 ? 15.113 1.329 12.064 1.00 18.84 27 SER D N 1
ATOM 1722 C CA . SER D 1 27 ? 16.128 2.323 11.790 1.00 17.54 27 SER D CA 1
ATOM 1723 C C . SER D 1 27 ? 15.964 3.393 12.840 1.00 18.70 27 SER D C 1
ATOM 1724 O O . SER D 1 27 ? 14.830 3.718 13.311 1.00 17.13 27 SER D O 1
ATOM 1727 N N . VAL D 1 28 ? 17.092 3.899 13.269 1.00 17.28 28 VAL D N 1
ATOM 1728 C CA . VAL D 1 28 ? 17.103 4.945 14.282 1.00 17.06 28 VAL D CA 1
ATOM 1729 C C . VAL D 1 28 ? 17.869 6.124 13.710 1.00 16.81 28 VAL D C 1
ATOM 1730 O O . VAL D 1 28 ? 19.071 5.978 13.443 1.00 16.36 28 VAL D O 1
ATOM 1734 N N . THR D 1 29 ? 17.208 7.304 13.553 1.00 14.67 29 THR D N 1
ATOM 1735 C CA . THR D 1 29 ? 17.927 8.427 12.915 1.00 16.07 29 THR D CA 1
ATOM 1736 C C . THR D 1 29 ? 17.932 9.626 13.933 1.00 15.93 29 THR D C 1
ATOM 1737 O O . THR D 1 29 ? 16.839 10.086 14.337 1.00 16.17 29 THR D O 1
ATOM 1741 N N . PRO D 1 30 ? 19.111 10.113 14.338 1.00 17.95 30 PRO D N 1
ATOM 1742 C CA . PRO D 1 30 ? 19.103 11.243 15.275 1.00 15.90 30 PRO D CA 1
ATOM 1743 C C . PRO D 1 30 ? 18.644 12.528 14.558 1.00 16.62 30 PRO D C 1
ATOM 1744 O O . PRO D 1 30 ? 18.543 12.549 13.331 1.00 14.25 30 PRO D O 1
ATOM 1748 N N . PRO D 1 31 ? 18.331 13.604 15.329 1.00 17.75 31 PRO D N 1
ATOM 1749 C CA . PRO D 1 31 ? 17.887 14.836 14.732 1.00 18.55 31 PRO D CA 1
ATOM 1750 C C . PRO D 1 31 ? 18.921 15.326 13.743 1.00 20.99 31 PRO D C 1
ATOM 1751 O O . PRO D 1 31 ? 20.076 15.060 13.936 1.00 20.51 31 PRO D O 1
ATOM 1755 N N . GLY D 1 32 ? 18.533 16.063 12.725 1.00 20.91 32 GLY D N 1
ATOM 1756 C CA . GLY D 1 32 ? 19.467 16.572 11.685 1.00 25.31 32 GLY D CA 1
ATOM 1757 C C . GLY D 1 32 ? 18.876 17.807 10.988 1.00 26.05 32 GLY D C 1
ATOM 1758 O O . GLY D 1 32 ? 17.819 18.295 11.465 1.00 25.24 32 GLY D O 1
ATOM 1759 N N . PRO D 1 33 ? 19.533 18.315 9.891 1.00 27.07 33 PRO D N 1
ATOM 1760 C CA . PRO D 1 33 ? 18.912 19.422 9.053 1.00 29.58 33 PRO D CA 1
ATOM 1761 C C . PRO D 1 33 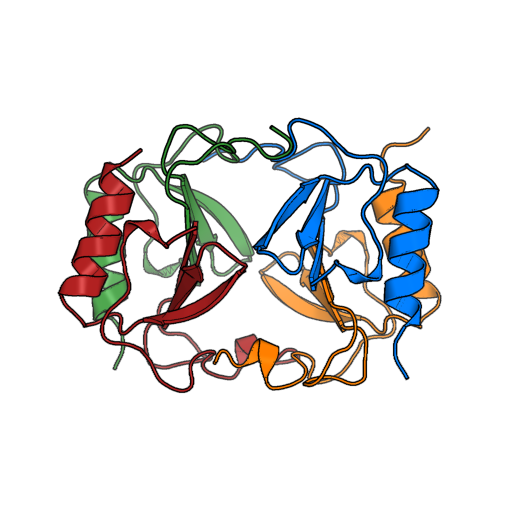? 17.444 19.138 8.670 1.00 29.21 33 PRO D C 1
ATOM 1762 O O . PRO D 1 33 ? 16.642 20.078 8.506 1.00 32.42 33 PRO D O 1
ATOM 1766 N N . HIS D 1 34 ? 17.068 17.857 8.597 1.00 27.58 34 HIS D N 1
ATOM 1767 C CA . HIS D 1 34 ? 15.735 17.418 8.088 1.00 24.19 34 HIS D CA 1
ATOM 1768 C C . HIS D 1 34 ? 14.658 17.320 9.178 1.00 23.50 34 HIS D C 1
ATOM 1769 O O . HIS D 1 34 ? 13.477 17.325 8.866 1.00 21.44 34 HIS D O 1
ATOM 1776 N N . CYS D 1 35 ? 15.023 17.278 10.463 1.00 18.91 35 CYS D N 1
ATOM 1777 C CA . CYS D 1 35 ? 14.057 16.874 11.468 1.00 19.76 35 CYS D CA 1
ATOM 1778 C C . CYS D 1 35 ? 14.611 17.110 12.838 1.00 19.11 35 CYS D C 1
ATOM 1779 O O . CYS D 1 35 ? 15.682 16.578 13.163 1.00 18.46 35 CYS D O 1
ATOM 1782 N N . ALA D 1 36 ? 13.870 17.829 13.660 1.00 19.01 36 ALA D N 1
ATOM 1783 C CA . ALA D 1 36 ? 14.327 18.141 15.010 1.00 18.54 36 ALA D CA 1
ATOM 1784 C C . ALA D 1 36 ? 14.216 17.014 15.973 1.00 18.29 36 ALA D C 1
ATOM 1785 O O . ALA D 1 36 ? 14.722 17.130 17.064 1.00 19.58 36 ALA D O 1
ATOM 1787 N N . GLN D 1 37 ? 13.470 15.935 15.630 1.00 18.06 37 GLN D N 1
ATOM 1788 C CA . GLN D 1 37 ? 13.219 14.842 16.598 1.00 17.58 37 GLN D CA 1
ATOM 1789 C C . GLN D 1 37 ? 14.026 13.627 16.150 1.00 15.63 37 GLN D C 1
ATOM 1790 O O . GLN D 1 37 ? 14.277 13.493 14.973 1.00 14.95 37 GLN D O 1
ATOM 1796 N N . THR D 1 38 ? 14.311 12.705 17.058 1.00 15.32 38 THR D N 1
ATOM 1797 C CA . THR D 1 38 ? 14.859 11.420 16.618 1.00 16.35 38 THR D CA 1
ATOM 1798 C C . THR D 1 38 ? 13.725 10.615 16.015 1.00 14.48 38 THR D C 1
ATOM 1799 O O . THR D 1 38 ? 12.566 10.725 16.473 1.00 15.40 38 THR D O 1
ATOM 1803 N N . GLU D 1 39 ? 13.992 9.817 14.978 1.00 12.90 39 GLU D N 1
ATOM 1804 C CA . GLU D 1 39 ? 12.944 9.019 14.410 1.00 14.52 39 GLU D CA 1
ATOM 1805 C C . GLU D 1 39 ? 13.252 7.554 14.438 1.00 13.78 39 GLU D C 1
ATOM 1806 O O . GLU D 1 39 ? 14.393 7.186 14.220 1.00 12.28 39 GLU D O 1
ATOM 1812 N N . VAL D 1 40 ? 12.272 6.744 14.810 1.00 12.29 40 VAL D N 1
ATOM 1813 C CA . VAL D 1 40 ? 12.492 5.287 14.914 1.00 13.13 40 VAL D CA 1
ATOM 1814 C C . VAL D 1 40 ? 11.444 4.665 13.987 1.00 14.03 40 VAL D C 1
ATOM 1815 O O . VAL D 1 40 ? 10.235 4.891 14.180 1.00 14.77 40 VAL D O 1
ATOM 1819 N N . ILE D 1 41 ? 11.905 3.960 12.956 1.00 14.57 41 ILE D N 1
ATOM 1820 C CA . ILE D 1 41 ? 10.940 3.305 12.086 1.00 16.51 41 ILE D CA 1
ATOM 1821 C C . ILE D 1 41 ? 11.183 1.779 12.177 1.00 16.61 41 ILE D C 1
ATOM 1822 O O . ILE D 1 41 ? 12.288 1.320 11.951 1.00 17.70 41 ILE D O 1
ATOM 1827 N N . ALA D 1 42 ? 10.132 1.045 12.535 1.00 17.04 42 ALA D N 1
ATOM 1828 C CA . ALA D 1 42 ? 10.238 -0.370 12.715 1.00 17.49 42 ALA D CA 1
ATOM 1829 C C . ALA D 1 42 ? 9.591 -0.991 11.466 1.00 16.50 42 ALA D C 1
ATOM 1830 O O . ALA D 1 42 ? 8.513 -0.606 11.040 1.00 19.19 42 ALA D O 1
ATOM 1832 N N . THR D 1 43 ? 10.314 -1.902 10.860 1.00 17.85 43 THR D N 1
ATOM 1833 C CA . THR D 1 43 ? 9.780 -2.748 9.826 1.00 17.86 43 THR D CA 1
ATOM 1834 C C . THR D 1 43 ? 9.327 -4.052 10.492 1.00 18.12 43 THR D C 1
ATOM 1835 O O . THR D 1 43 ? 10.090 -4.762 11.134 1.00 20.36 43 THR D O 1
ATOM 1839 N N . LEU D 1 44 ? 8.056 -4.273 10.353 1.00 19.94 44 LEU D N 1
ATOM 1840 C CA . LEU D 1 44 ? 7.418 -5.417 11.018 1.00 20.56 44 LEU D CA 1
ATOM 1841 C C . LEU D 1 44 ? 7.470 -6.637 10.060 1.00 23.07 44 LEU D C 1
ATOM 1842 O O . LEU D 1 44 ? 7.721 -6.516 8.838 1.00 2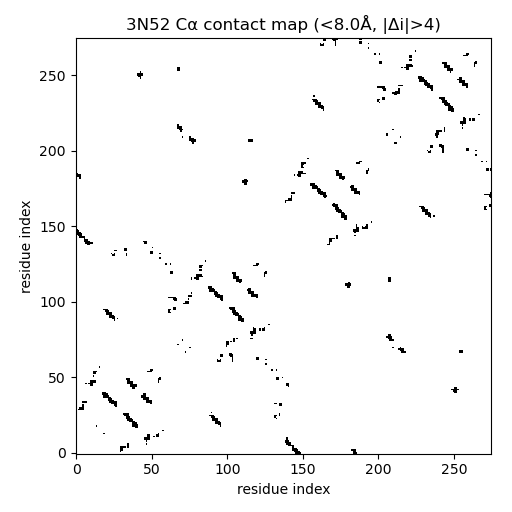1.07 44 LEU D O 1
ATOM 1847 N N . LYS D 1 45 ? 7.190 -7.821 10.621 1.00 24.54 45 LYS D N 1
ATOM 1848 C CA . LYS D 1 45 ? 7.159 -9.001 9.806 1.00 27.00 45 LYS D CA 1
ATOM 1849 C C . LYS D 1 45 ? 5.951 -8.821 8.973 1.00 25.60 45 LYS D C 1
ATOM 1850 O O . LYS D 1 45 ? 4.895 -8.394 9.494 1.00 28.13 45 LYS D O 1
ATOM 1856 N N . GLY D 1 46 ? 6.085 -9.109 7.654 1.00 26.75 46 GLY D N 1
ATOM 1857 C CA . GLY D 1 46 ? 4.970 -8.854 6.730 1.00 23.54 46 GLY D CA 1
ATOM 1858 C C . GLY D 1 46 ? 5.238 -7.587 5.947 1.00 24.40 46 GLY D C 1
ATOM 1859 O O . GLY D 1 46 ? 4.590 -7.315 4.950 1.00 26.67 46 GLY D O 1
ATOM 1860 N N . GLY D 1 47 ? 6.214 -6.788 6.385 1.00 23.83 47 GLY D N 1
ATOM 1861 C CA . GLY D 1 47 ? 6.616 -5.566 5.613 1.00 22.28 47 GLY D CA 1
ATOM 1862 C C . GLY D 1 47 ? 6.131 -4.204 6.010 1.00 22.82 47 GLY D C 1
ATOM 1863 O O . GLY D 1 47 ? 6.677 -3.134 5.566 1.00 22.22 47 GLY D O 1
ATOM 1864 N N . GLN D 1 48 ? 5.094 -4.167 6.828 1.00 22.82 48 GLN D N 1
ATOM 1865 C CA . GLN D 1 48 ? 4.512 -2.882 7.254 1.00 24.93 48 GLN D CA 1
ATOM 1866 C C . GLN D 1 48 ? 5.599 -2.062 8.029 1.00 23.72 48 GLN D C 1
ATOM 1867 O O . GLN D 1 48 ? 6.360 -2.641 8.799 1.00 23.54 48 GLN D O 1
ATOM 1873 N N . LYS D 1 49 ? 5.697 -0.776 7.738 1.00 21.98 49 LYS D N 1
ATOM 1874 C CA . LYS D 1 49 ? 6.593 0.104 8.469 1.00 23.40 49 LYS D CA 1
ATOM 1875 C C . LYS D 1 49 ? 5.749 1.008 9.352 1.00 22.82 49 LYS D C 1
ATOM 1876 O O . LYS D 1 49 ? 4.672 1.558 8.896 1.00 23.59 49 LYS D O 1
ATOM 1882 N N . VAL D 1 50 ? 6.187 1.145 10.591 1.00 20.85 50 VAL D N 1
ATOM 1883 C CA . VAL D 1 50 ? 5.510 1.991 11.546 1.00 21.86 50 VAL D CA 1
ATOM 1884 C C . VAL D 1 50 ? 6.521 2.859 12.301 1.00 20.90 50 VAL D C 1
ATOM 1885 O O . VAL D 1 50 ? 7.622 2.369 12.661 1.00 20.46 50 VAL D O 1
ATOM 1889 N N . CYS D 1 51 ? 6.109 4.082 12.643 1.00 17.88 51 CYS D N 1
ATOM 1890 C CA . CYS D 1 51 ? 6.939 4.951 13.451 1.00 18.10 51 CYS D CA 1
ATOM 1891 C C . CYS D 1 51 ? 6.690 4.778 14.920 1.00 17.09 51 CYS D C 1
ATOM 1892 O O . CYS D 1 51 ? 5.513 4.777 15.351 1.00 16.53 51 CYS D O 1
ATOM 1895 N N . LEU D 1 52 ? 7.775 4.607 15.653 1.00 15.77 52 LEU D N 1
ATOM 1896 C CA . LEU D 1 52 ? 7.703 4.399 17.128 1.00 16.63 52 LEU D CA 1
ATOM 1897 C C . LEU D 1 52 ? 8.103 5.674 17.840 1.00 17.05 52 LEU D C 1
ATOM 1898 O O . LEU D 1 52 ? 9.016 6.339 17.397 1.00 19.17 52 LEU D O 1
ATOM 1903 N N . ASP D 1 53 ? 7.504 5.967 19.003 1.00 17.29 53 ASP D N 1
ATOM 1904 C CA . ASP D 1 53 ? 7.953 7.089 19.781 1.00 18.74 53 ASP D CA 1
ATOM 1905 C C . ASP D 1 53 ? 9.332 6.794 20.450 1.00 16.06 53 ASP D C 1
ATOM 1906 O O . ASP D 1 53 ? 9.391 5.936 21.370 1.00 13.55 53 ASP D O 1
ATOM 1911 N N . PRO D 1 54 ? 10.432 7.518 20.098 1.00 17.05 54 PRO D N 1
ATOM 1912 C CA . PRO D 1 54 ? 11.766 7.218 20.636 1.00 16.16 54 PRO D CA 1
ATOM 1913 C C . PRO D 1 54 ? 11.842 7.499 22.138 1.00 17.08 54 PRO D C 1
ATOM 1914 O O . PRO D 1 54 ? 12.723 6.933 22.836 1.00 18.64 54 PRO D O 1
ATOM 1918 N N . GLU D 1 55 ? 11.002 8.394 22.639 1.00 18.77 55 GLU D N 1
ATOM 1919 C CA . GLU D 1 55 ? 10.983 8.642 24.115 1.00 20.55 55 GLU D CA 1
ATOM 1920 C C . GLU D 1 55 ? 10.158 7.689 24.980 1.00 21.86 55 GLU D C 1
ATOM 1921 O O . GLU D 1 55 ? 10.285 7.770 26.224 1.00 23.91 55 GLU D O 1
ATOM 1927 N N . ALA D 1 56 ? 9.346 6.800 24.363 1.00 19.41 56 ALA D N 1
ATOM 1928 C CA . ALA D 1 56 ? 8.518 5.829 25.092 1.00 18.07 56 ALA D CA 1
ATOM 1929 C C . ALA D 1 56 ? 9.411 4.824 25.787 1.00 20.01 56 ALA D C 1
ATOM 1930 O O . ALA D 1 56 ? 10.371 4.241 25.149 1.00 18.90 56 ALA D O 1
ATOM 1932 N N . PRO D 1 57 ? 9.171 4.621 27.110 1.00 20.34 57 PRO D N 1
ATOM 1933 C CA . PRO D 1 57 ? 10.161 3.698 27.730 1.00 21.01 57 PRO D CA 1
ATOM 1934 C C . PRO D 1 57 ? 10.103 2.296 27.170 1.00 19.47 57 PRO D C 1
ATOM 1935 O O . PRO D 1 57 ? 11.173 1.596 27.092 1.00 21.14 57 PRO D O 1
ATOM 1939 N N . LEU D 1 58 ? 8.910 1.885 26.726 1.00 19.94 58 LEU D N 1
ATOM 1940 C CA . LEU D 1 58 ? 8.775 0.584 26.155 1.00 20.20 58 LEU D CA 1
ATOM 1941 C C . LEU D 1 58 ? 9.614 0.483 24.843 1.00 19.26 58 LEU D C 1
ATOM 1942 O O . LEU D 1 58 ? 10.241 -0.578 24.590 1.00 19.72 58 LEU D O 1
ATOM 1947 N N . VAL D 1 59 ? 9.646 1.574 24.067 1.00 18.34 59 VAL D N 1
ATOM 1948 C CA . VAL D 1 59 ? 10.428 1.593 22.797 1.00 18.65 59 VAL D CA 1
ATOM 1949 C C . VAL D 1 59 ? 11.927 1.437 23.068 1.00 16.81 59 VAL D C 1
ATOM 1950 O O . VAL D 1 59 ? 12.659 0.644 22.429 1.00 17.88 59 VAL D O 1
ATOM 1954 N N . GLN D 1 60 ? 12.410 2.200 24.037 1.00 16.01 60 GLN D N 1
ATOM 1955 C CA . GLN D 1 60 ? 13.806 2.144 24.453 1.00 17.66 60 GLN D CA 1
ATOM 1956 C C . GLN D 1 60 ? 14.181 0.781 24.956 1.00 17.31 60 GLN D C 1
ATOM 1957 O O . GLN D 1 60 ? 15.273 0.265 24.659 1.00 19.92 60 GLN D O 1
ATOM 1963 N N . LYS D 1 61 ? 13.286 0.154 25.694 1.00 17.71 61 LYS D N 1
ATOM 1964 C CA . LYS D 1 61 ? 13.492 -1.264 26.159 1.00 18.46 61 LYS D CA 1
ATOM 1965 C C . LYS D 1 61 ? 13.529 -2.339 25.030 1.00 19.53 61 LYS D C 1
ATOM 1966 O O . LYS D 1 61 ? 14.361 -3.248 25.094 1.00 19.97 61 LYS D O 1
ATOM 1972 N N . ILE D 1 62 ? 12.639 -2.232 24.054 1.00 18.62 62 ILE D N 1
ATOM 1973 C CA . ILE D 1 62 ? 12.628 -3.098 22.894 1.00 21.99 62 ILE D CA 1
ATOM 1974 C C . ILE D 1 62 ? 13.963 -3.006 22.215 1.00 20.16 62 ILE D C 1
ATOM 1975 O O . ILE D 1 62 ? 14.575 -4.019 21.909 1.00 20.80 62 ILE D O 1
ATOM 1980 N N . ILE D 1 63 ? 14.490 -1.801 22.090 1.00 18.04 63 ILE D N 1
ATOM 1981 C CA . ILE D 1 63 ? 15.744 -1.635 21.395 1.00 18.57 63 ILE D CA 1
ATOM 1982 C C . ILE D 1 63 ? 16.817 -2.291 22.222 1.00 18.19 63 ILE D C 1
ATOM 1983 O O . ILE D 1 63 ? 17.683 -3.015 21.686 1.00 18.52 63 ILE D O 1
ATOM 1988 N N . GLN D 1 64 ? 16.789 -2.108 23.565 1.00 19.04 64 GLN D N 1
ATOM 1989 C CA . GLN D 1 64 ? 17.777 -2.755 24.386 1.00 20.91 64 GLN D CA 1
ATOM 1990 C C . GLN D 1 64 ? 17.691 -4.279 24.282 1.00 21.23 64 GLN D C 1
ATOM 1991 O O . GLN D 1 64 ? 18.752 -4.925 24.187 1.00 22.16 64 GLN D O 1
ATOM 1997 N N . LYS D 1 65 ? 16.466 -4.833 24.244 1.00 21.43 65 LYS D N 1
ATOM 1998 C CA . LYS D 1 65 ? 16.257 -6.273 24.168 1.00 21.80 65 LYS D CA 1
ATOM 1999 C C . LYS D 1 65 ? 16.909 -6.816 22.885 1.00 22.52 65 LYS D C 1
ATOM 2000 O O . LYS D 1 65 ? 17.576 -7.916 22.892 1.00 23.06 65 LYS D O 1
ATOM 2006 N N . ILE D 1 66 ? 16.707 -6.072 21.786 1.00 20.28 66 ILE D N 1
ATOM 2007 C CA . ILE D 1 66 ? 17.371 -6.453 20.510 1.00 21.43 66 ILE D CA 1
ATOM 2008 C C . ILE D 1 66 ? 18.934 -6.372 20.506 1.00 22.53 66 ILE D C 1
ATOM 2009 O O . ILE D 1 66 ? 19.672 -7.325 20.085 1.00 21.40 66 ILE D O 1
ATOM 2014 N N . LEU D 1 67 ? 19.466 -5.295 21.058 1.00 19.61 67 LEU D N 1
ATOM 2015 C CA . LEU D 1 67 ? 20.920 -5.172 21.217 1.00 22.80 67 LEU D CA 1
ATOM 2016 C C . LEU D 1 67 ? 21.573 -6.338 22.013 1.00 27.15 67 LEU D C 1
ATOM 2017 O O . LEU D 1 67 ? 22.726 -6.763 21.746 1.00 25.95 67 LEU D O 1
ATOM 2022 N N . ASN D 1 68 ? 20.855 -6.795 23.027 1.00 27.12 68 ASN D N 1
ATOM 2023 C CA . ASN D 1 68 ? 21.351 -7.888 23.804 1.00 32.83 68 ASN D CA 1
ATOM 2024 C C . ASN D 1 68 ? 20.959 -9.265 23.248 1.00 35.60 68 ASN D C 1
ATOM 2025 O O . ASN D 1 68 ? 21.272 -10.192 23.931 1.00 38.15 68 ASN D O 1
ATOM 2030 N N . LYS D 1 69 ? 20.297 -9.397 22.081 1.00 38.09 69 LYS D N 1
ATOM 2031 C CA . LYS D 1 69 ? 19.797 -10.723 21.525 1.00 42.03 69 LYS D CA 1
ATOM 2032 C C . LYS D 1 69 ? 20.830 -11.415 20.627 1.00 43.75 69 LYS D C 1
ATOM 2033 O O . LYS D 1 69 ? 20.848 -12.649 20.482 1.00 47.65 69 LYS D O 1
ATOM 2035 N N . GLY D 1 70 ?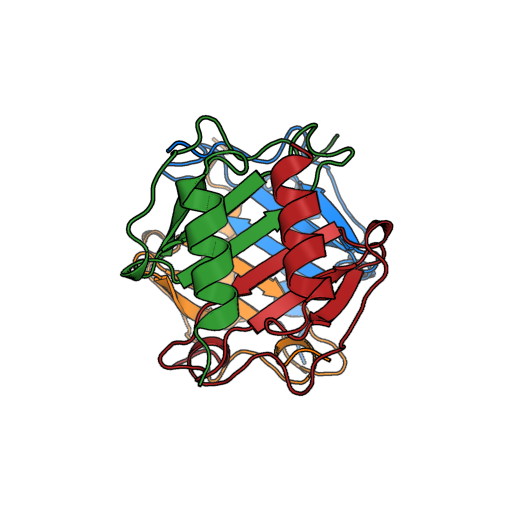 21.712 -10.618 20.031 1.00 45.82 70 GLY D N 1
ATOM 2036 C CA . GLY D 1 70 ? 22.888 -11.092 19.293 1.00 45.31 70 GLY D CA 1
ATOM 2037 C C . GLY D 1 70 ? 23.803 -9.919 19.616 1.00 47.19 70 GLY D C 1
ATOM 2038 O O . GLY D 1 70 ? 23.478 -9.147 20.570 1.00 45.68 70 GLY D O 1
#

GO terms:
  GO:0005576 extracellular region (C, IDA)
  GO:0002237 response to molecule of bacterial origin (P, IDA)

CATH classification: 2.40.50.40

Organism: Mus musculus (NCBI:txid10090)

Solvent-accessible surface area: 13480 Å² total; per-residue (Å²): 49,77,22,66,22,35,17,100,126,72,60,88,119,15,50,47,142,49,1,59,25,0,39,0,55,21,51,40,158,46,14,81,110,10,19,0,6,0,29,23,123,40,9,92,93,22,0,0,47,15,62,16,115,79,0,18,125,6,0,68,93,0,2,81,116,20,122,74,3,9,37,76,103,180,35,36,25,98,121,68,52,89,126,16,65,60,141,67,5,54,28,2,38,0,27,20,38,30,152,53,5,58,91,3,11,0,13,0,21,23,135,55,13,88,72,8,0,0,50,12,92,14,108,85,0,41,112,15,0,44,95,2,1,46,101,65,107,151,72,24,26,68,20,33,17,104,122,61,55,84,64,23,76,56,150,46,3,69,27,2,44,0,33,18,52,29,139,52,5,91,82,3,18,0,17,0,27,20,119,29,3,89,112,25,0,1,42,10,103,10,114,49,0,39,57,27,2,106,44,0,3,79,106,21,112,80,14,2,19,37,52,96,83,27,30,16,118,162,63,72,70,158,23,64,67,146,62,7,56,27,3,38,0,30,15,39,32,150,30,6,56,82,4,14,0,29,0,20,20,137,51,10,119,59,9,4,1,45,16,100,11,114,80,0,41,108,2,2,79,95,0,4,84,60,15

Secondary structure (DSSP, 8-state):
-EE---BS--BS---GGGEEEEEEE-S-SS-SS-EEEEEETTS-EEEE-TT-HHHHHHHHHHHT---/--GGGTS-SBS--BS---GGGEEEEEEE--BTTBSS-EEEEEETTS-EEEE-TT-HHHHHHHHHHHTTT--/--B---EEE-BS---GGGEEEEEEE--BTTBSS-EEEEEETTS-EEEE-TT-HHHHHHHHHHHT---/--BGGGTS-S-SS-BS---GGGEEEEEEE--BTTBSS-EEEEEETTS-EEEE-TT-HHHHHHHHHHHTT-

InterPro domains:
  IPR001089 CXC chemokine [PR00437] (35-43)
  IPR001089 CXC chemokine [PR00437] (50-71)
  IPR001089 CXC chemokine [PR00437] (72-90)
  IPR001811 Chemokine interleukin-8-like domain [PF00048] (35-92)
  IPR001811 Chemokine interleukin-8-like domain [SM00199] (33-93)
  IPR018048 CXC chemokine, conserved site [PS00471] (36-80)
  IPR033899 CXC Chemokine domain [cd00273] (33-95)
  IPR036048 Chemokine interleukin-8-like superfamily [SSF54117] (18-96)
  IPR039809 Chemokine beta/gamma/delta [PTHR12015] (10-97)

Radius of gyration: 18.07 Å; Cα contacts (8 Å, |Δi|>4): 647; chains: 4; bounding box: 36×38×50 Å

Sequence (275 aa):
SELRCQCLKTLPRVDFKNIQSLSVTPPGPHCAQTEVIATLKGGQKVCLDPEAPLVQKIIQKILNKGKVVASELRCQCLKTLPRVDFKNIQSLSVTPPGPHCAQTEVIATLKGGQKVCLDPEAPLVQKIIQKILNKGKASELRCQCLKTLPRVDFKNIQSLSVTPPGPHCAQTEVIATLKGGQKVCLDPEAPLVQKIIQKILNKGKAVVASELRCQCLKTLPRVDFKNIQSLSVTPPGPHCAQTEVIATLKGGQKVCLDPEAPLVQKIIQKILNKG